Protein AF-A0A0C9VY97-F1 (afdb_monomer)

Radius of gyration: 32.27 Å; Cα contacts (8 Å, |Δi|>4): 313; chains: 1; bounding box: 69×53×95 Å

Foldseek 3Di:
DLLVQQVVCVVPDFDALVSSQVVCQDPVNCVVPPPDNPHDDSVRSVVVCVVQQWDWDFADADDDPDPDDDPQAPPVGDGDDDDDDDDPDDDAAEWEKEKDWDKDAPQPPDRIGTDHPPDDPDDDPPGPHDIDIDIFIQTPVPGGQDDPDDDDDPVVRVVSSVVSVCVVCVPRHHYDYDYDPPVVVVDDDQQADDLPPWDAAKFQQDDPDRPTDHHDWD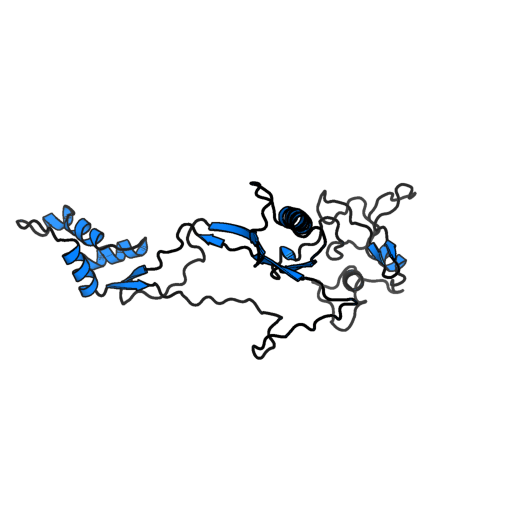ADPVRDTHDQAADQVDPPRHRIGHTLQNVCVVVVNADPVGFASADVVNDDDPVDQGRHSSSVVVD

Sequence (283 aa):
MIQLNLQEIAKDGYIKAEDIVTFLSSPAMQEQFPGKKLIISIWTAYNWLHKLEWRFGKKRNGMYTDGHEKEDVDNEGNATEPNGFPVEGGYFQIIMVTHDEPTFFANDCQKTKWTHANEKAVPEPKGEGQSLMVSDLLTPEWGQLVDGDEEAYLLQQVDKAIDVFEGKTKGHAFGLFLFDNAPSHQQRAAPALSARRMPKGPSESWAHHKSGPRMCLGKFSDDNTQDFYYPDNHPLIPRWFKRMEQIIEEYGLWPEQGLNAQCEGFKCEDEGTDCCCWRLLFT

pLDDT: mean 77.13, std 12.56, range [31.89, 92.12]

Nearest PDB structures (foldseek):
  9b1e-assembly1_B  TM=1.504E-01  e=4.630E+00  Saccharomyces cerevisiae W303
  7f6d-assembly1_G  TM=1.653E-01  e=6.297E+00  Deinococcus radiodurans R1 = ATCC 13939 = DSM 20539

Structure (mmCIF, N/CA/C/O backbone):
data_AF-A0A0C9VY97-F1
#
_entry.id   AF-A0A0C9VY97-F1
#
loop_
_atom_site.group_PDB
_atom_site.id
_atom_site.type_symbol
_atom_site.label_atom_id
_atom_site.label_alt_id
_atom_site.label_comp_id
_atom_site.label_asym_id
_atom_site.label_entity_id
_atom_site.label_seq_id
_atom_site.pdbx_PDB_ins_code
_atom_site.Cartn_x
_atom_site.Cartn_y
_atom_site.Cartn_z
_atom_site.occupancy
_atom_site.B_iso_or_equiv
_atom_site.auth_seq_id
_atom_site.auth_comp_id
_atom_site.auth_asym_id
_atom_site.auth_atom_id
_atom_site.pdbx_PDB_model_num
ATOM 1 N N . MET A 1 1 ? -21.715 25.203 39.242 1.00 79.00 1 MET A N 1
ATOM 2 C CA . MET A 1 1 ? -20.526 24.507 39.783 1.00 79.00 1 MET A CA 1
ATOM 3 C C . MET A 1 1 ? -20.327 23.145 39.136 1.00 79.00 1 MET A C 1
ATOM 5 O O . MET A 1 1 ? -19.380 23.036 38.379 1.00 79.00 1 MET A O 1
ATOM 9 N N . ILE A 1 2 ? -21.235 22.169 39.300 1.00 83.75 2 ILE A N 1
ATOM 10 C CA . ILE A 1 2 ? -21.101 20.835 38.665 1.00 83.75 2 ILE A CA 1
ATOM 11 C C . ILE A 1 2 ? -20.934 20.937 37.140 1.00 83.75 2 ILE A C 1
ATOM 13 O O . ILE A 1 2 ? -20.008 20.361 36.591 1.00 83.75 2 ILE A O 1
ATOM 17 N N . GLN A 1 3 ? -21.764 21.745 36.469 1.00 83.81 3 GLN A N 1
ATOM 18 C CA . GLN A 1 3 ? -21.678 21.933 35.015 1.00 83.81 3 GLN A CA 1
ATOM 19 C C . GLN A 1 3 ? -20.326 22.488 34.542 1.00 83.81 3 GLN A C 1
ATOM 21 O O . GLN A 1 3 ? -19.815 22.041 33.524 1.00 83.81 3 GLN A O 1
ATOM 26 N N . LEU A 1 4 ? -19.745 23.440 35.282 1.00 85.81 4 LEU A N 1
ATOM 27 C CA . LEU A 1 4 ? -18.451 24.038 34.934 1.00 85.81 4 LEU A CA 1
ATOM 28 C C . LEU A 1 4 ? -17.319 23.018 35.096 1.00 85.81 4 LEU A C 1
ATOM 30 O O . LEU A 1 4 ? -16.487 22.904 34.207 1.00 85.81 4 LEU A O 1
ATOM 34 N N . ASN A 1 5 ? -17.350 22.227 36.174 1.00 86.31 5 ASN A N 1
ATOM 35 C CA . ASN A 1 5 ? -16.393 21.144 36.398 1.00 86.31 5 ASN A CA 1
ATOM 36 C C . ASN A 1 5 ? -16.476 20.073 35.299 1.00 86.31 5 ASN A C 1
ATOM 38 O O . ASN A 1 5 ? -15.461 19.636 34.773 1.00 86.31 5 ASN A O 1
ATOM 42 N N . LEU A 1 6 ? -17.691 19.684 34.899 1.00 87.00 6 LEU A N 1
ATOM 43 C CA . LEU A 1 6 ? -17.881 18.741 33.794 1.00 87.00 6 LEU A CA 1
ATOM 44 C C . LEU A 1 6 ? -17.380 19.319 32.465 1.00 87.00 6 LEU A C 1
ATOM 46 O O . LEU A 1 6 ? -16.693 18.630 31.724 1.00 87.00 6 LEU A O 1
ATOM 50 N N . GLN A 1 7 ? -17.664 20.590 32.173 1.00 85.06 7 GLN A N 1
ATOM 51 C CA . GLN A 1 7 ? -17.145 21.257 30.975 1.00 85.06 7 GLN A CA 1
ATOM 52 C C . GLN A 1 7 ? -15.618 21.366 30.963 1.00 85.06 7 GLN A C 1
ATOM 54 O O . GLN A 1 7 ? -15.035 21.375 29.886 1.00 85.06 7 GLN A O 1
ATOM 59 N N . GLU A 1 8 ? -14.974 21.466 32.124 1.00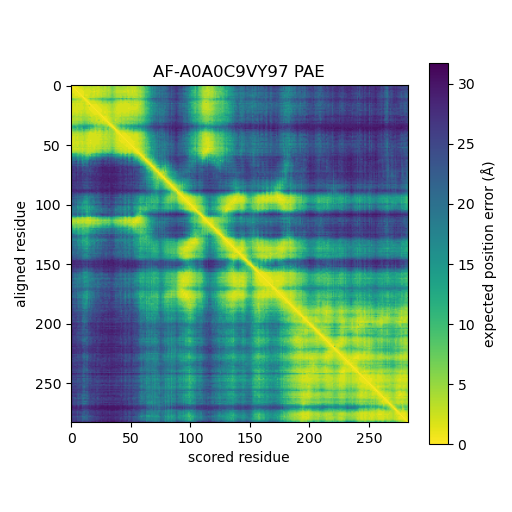 85.38 8 GLU A N 1
ATOM 60 C CA . GLU A 1 8 ? -13.516 21.461 32.240 1.00 85.38 8 GLU A CA 1
ATOM 61 C C . GLU A 1 8 ? -12.940 20.071 31.945 1.00 85.38 8 GLU A C 1
ATOM 63 O O . GLU A 1 8 ? -12.079 19.954 31.081 1.00 85.38 8 GLU A O 1
ATOM 68 N N . ILE A 1 9 ? -13.505 19.012 32.537 1.00 84.25 9 ILE A N 1
ATOM 69 C CA . ILE A 1 9 ? -13.120 17.615 32.256 1.00 84.25 9 ILE A CA 1
ATOM 70 C C . ILE A 1 9 ? -13.339 17.262 30.775 1.00 84.25 9 ILE A C 1
ATOM 72 O O . ILE A 1 9 ? -12.508 16.595 30.165 1.00 84.25 9 ILE A O 1
ATOM 76 N N . ALA A 1 10 ? -14.428 17.751 30.171 1.00 82.88 10 ALA A N 1
ATOM 77 C CA . ALA A 1 10 ? -14.762 17.500 28.768 1.00 82.88 10 ALA A CA 1
ATOM 78 C C . ALA A 1 10 ? -13.776 18.105 27.757 1.00 82.88 10 ALA A C 1
ATOM 80 O O . ALA A 1 10 ? -13.812 17.718 26.590 1.00 82.88 10 ALA A O 1
ATOM 81 N N . LYS A 1 11 ? -12.943 19.076 28.159 1.00 79.00 11 LYS A N 1
ATOM 82 C CA . LYS A 1 11 ? -11.927 19.659 27.265 1.00 79.00 11 LYS A CA 1
ATOM 83 C C . LYS A 1 11 ? -10.792 18.681 26.998 1.00 79.00 11 LYS A C 1
ATOM 85 O O . LYS A 1 11 ? -10.337 18.595 25.862 1.00 79.00 11 LYS A O 1
ATOM 90 N N . ASP A 1 12 ? -10.387 17.950 28.032 1.00 70.25 12 ASP A N 1
ATOM 91 C CA . ASP A 1 12 ? -9.189 17.110 28.010 1.00 70.25 12 ASP A CA 1
ATOM 92 C C . ASP A 1 12 ? -9.514 15.606 27.998 1.00 70.25 12 ASP A C 1
ATOM 94 O O . ASP A 1 12 ? -8.616 14.778 27.843 1.00 70.25 12 ASP A O 1
ATOM 98 N N . GLY A 1 13 ? -10.787 15.214 28.142 1.00 75.94 13 GLY A N 1
ATOM 99 C CA . GLY A 1 13 ? -11.158 13.803 28.157 1.00 75.94 13 GLY A CA 1
ATOM 100 C C . GLY A 1 13 ? -12.654 13.494 28.179 1.00 75.94 13 GLY A C 1
ATOM 101 O O . GLY A 1 13 ? -13.522 14.330 27.930 1.00 75.94 13 GLY A O 1
ATOM 102 N N . TYR A 1 14 ? -12.950 12.224 28.453 1.00 83.19 14 TYR A N 1
ATOM 103 C CA . TYR A 1 14 ? -14.310 11.701 28.544 1.00 83.19 14 TYR A CA 1
ATOM 104 C C . TYR A 1 14 ? -14.870 11.859 29.956 1.00 83.19 14 TYR A C 1
ATOM 106 O O . TYR A 1 14 ? -14.236 11.445 30.922 1.00 83.19 14 TYR A O 1
ATOM 114 N N . ILE A 1 15 ? -16.099 12.365 30.057 1.00 87.75 15 ILE A N 1
ATOM 115 C CA . ILE A 1 15 ? -16.835 12.422 31.324 1.00 87.75 15 ILE A CA 1
ATOM 116 C C . ILE A 1 15 ? -17.448 11.063 31.657 1.00 87.75 15 ILE A C 1
ATOM 118 O O . ILE A 1 15 ? -17.983 10.370 30.784 1.00 87.75 15 ILE A O 1
ATOM 122 N N . LYS A 1 16 ? -17.473 10.740 32.947 1.00 88.31 16 LYS A N 1
ATOM 123 C CA . LYS A 1 16 ? -18.208 9.627 33.546 1.00 88.31 16 LYS A CA 1
ATOM 124 C C . LYS A 1 16 ? -19.093 10.121 34.697 1.00 88.31 16 LYS A C 1
ATOM 126 O O . LYS A 1 16 ? -18.918 11.216 35.226 1.00 88.31 16 LYS A O 1
ATOM 131 N N . ALA A 1 17 ? -20.073 9.316 35.108 1.00 89.06 17 ALA A N 1
ATOM 132 C CA . ALA A 1 17 ? -20.947 9.682 36.230 1.00 89.06 17 ALA A CA 1
ATOM 133 C C . ALA A 1 17 ? -20.160 9.786 37.554 1.00 89.06 17 ALA A C 1
ATOM 135 O O . ALA A 1 17 ? -20.489 10.597 38.422 1.00 89.06 17 ALA A O 1
ATOM 136 N N . GLU A 1 18 ? -19.086 9.009 37.682 1.00 89.25 18 GLU A N 1
ATOM 137 C CA . GLU A 1 18 ? -18.144 9.011 38.799 1.00 89.25 18 GLU A CA 1
ATOM 138 C C . GLU A 1 18 ? -17.466 10.372 38.999 1.00 89.25 18 GLU A C 1
ATOM 140 O O . GLU A 1 18 ? -17.153 10.725 40.137 1.00 89.25 18 GLU A O 1
ATOM 145 N N . ASP A 1 19 ? -17.303 11.174 37.943 1.00 89.38 19 ASP A N 1
ATOM 146 C CA . ASP A 1 19 ? -16.688 12.502 38.040 1.00 89.38 19 ASP A CA 1
ATOM 147 C C . ASP A 1 19 ? -17.545 13.450 38.886 1.00 89.38 19 ASP A C 1
ATOM 149 O O . ASP A 1 19 ? -17.022 14.238 39.675 1.00 89.38 19 ASP A O 1
ATOM 153 N N . ILE A 1 20 ? -18.876 13.331 38.804 1.00 89.56 20 ILE A N 1
ATOM 154 C CA . ILE A 1 20 ? -19.805 14.105 39.642 1.00 89.56 20 ILE A CA 1
ATOM 155 C C . ILE A 1 20 ? -19.708 13.645 41.098 1.00 89.56 20 ILE A C 1
ATOM 157 O O . ILE A 1 20 ? -19.677 14.475 42.008 1.00 89.56 20 ILE A O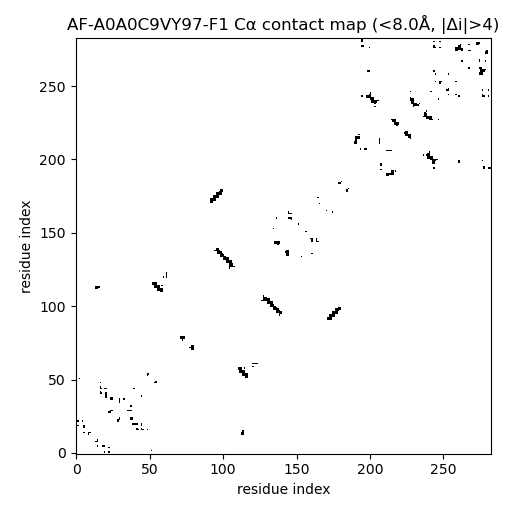 1
ATOM 161 N N . VAL A 1 21 ? -19.656 12.329 41.331 1.00 89.75 21 VAL A N 1
ATOM 162 C CA . VAL A 1 21 ? -19.541 11.756 42.683 1.00 89.75 21 VAL A CA 1
ATOM 163 C C . VAL A 1 21 ? -18.236 12.211 43.338 1.00 89.75 21 VAL A C 1
ATOM 165 O O . VAL A 1 21 ? -18.242 12.657 44.487 1.00 89.75 21 VAL A O 1
ATOM 168 N N . THR A 1 22 ? -17.135 12.158 42.591 1.00 89.75 22 THR A N 1
ATOM 169 C CA . THR A 1 22 ? -15.797 12.563 43.039 1.00 89.75 22 THR A CA 1
ATOM 170 C C . THR A 1 22 ? -15.743 14.062 43.316 1.00 89.75 22 THR A C 1
ATOM 172 O O . THR A 1 22 ? -15.305 14.470 44.391 1.00 89.75 22 THR A O 1
ATOM 175 N N . PHE A 1 23 ? -16.276 14.885 42.407 1.00 89.25 23 PHE A N 1
ATOM 176 C CA . PHE A 1 23 ? -16.341 16.336 42.573 1.00 89.25 23 PHE A CA 1
ATOM 177 C C . PHE A 1 23 ? -17.115 16.740 43.832 1.00 89.25 23 PHE A C 1
ATOM 179 O O . PHE A 1 23 ? -16.635 17.549 44.623 1.00 89.25 23 PHE A O 1
ATOM 186 N N . LEU A 1 24 ? -18.287 16.144 44.068 1.00 87.62 24 LEU A N 1
ATOM 187 C CA . LEU A 1 24 ? -19.097 16.440 45.255 1.00 87.62 24 LEU A CA 1
ATOM 188 C C . LEU A 1 24 ? -18.477 15.910 46.546 1.00 87.62 24 LEU A C 1
ATOM 190 O O . LEU A 1 24 ? -18.684 16.498 47.603 1.00 87.62 24 LEU A O 1
ATOM 194 N N . SER A 1 25 ? -17.695 14.836 46.467 1.00 86.44 25 SER A N 1
ATOM 195 C CA . SER A 1 25 ? -16.955 14.288 47.607 1.00 86.44 25 SER A CA 1
ATOM 196 C C . SER A 1 25 ? -15.694 15.093 47.951 1.00 86.44 25 SER A C 1
ATOM 198 O O . SER A 1 25 ? -15.078 14.829 48.983 1.00 86.44 25 SER A O 1
ATOM 200 N N . SER A 1 26 ? -15.304 16.072 47.125 1.00 87.75 26 SER A N 1
ATOM 201 C CA . SER A 1 26 ? -14.125 16.903 47.380 1.00 87.75 26 SER A CA 1
ATOM 202 C C . SER A 1 26 ? -14.289 17.770 48.643 1.00 87.75 26 SER A C 1
ATOM 204 O O . SER A 1 26 ? -15.394 18.256 48.912 1.00 87.75 26 SER A O 1
ATOM 206 N N . PRO A 1 27 ? -13.208 18.021 49.411 1.00 85.31 27 PRO A N 1
ATOM 207 C CA . PRO A 1 27 ? -13.275 18.837 50.627 1.00 85.31 27 PRO A CA 1
ATOM 208 C C . PRO A 1 27 ? -13.868 20.229 50.382 1.00 85.31 27 PRO A C 1
ATOM 210 O O . PRO A 1 27 ? -14.747 20.659 51.123 1.00 85.31 27 PRO A O 1
ATOM 213 N N . ALA A 1 28 ? -13.478 20.875 49.277 1.00 85.81 28 ALA A N 1
ATOM 214 C CA . ALA A 1 28 ? -13.976 22.193 48.887 1.00 85.81 28 ALA A CA 1
ATOM 215 C C . ALA A 1 28 ? -15.500 22.220 48.679 1.00 85.81 28 ALA A C 1
ATOM 217 O O . ALA A 1 28 ? -16.162 23.191 49.042 1.00 85.81 28 ALA A O 1
ATOM 218 N N . MET A 1 29 ? -16.075 21.150 48.121 1.00 85.56 29 MET A N 1
ATOM 219 C CA . MET A 1 29 ? -17.523 21.045 47.941 1.00 85.56 29 MET A CA 1
ATOM 220 C C . MET A 1 29 ? -18.244 20.673 49.238 1.00 85.56 29 MET A C 1
ATOM 222 O O . MET A 1 29 ? -19.339 21.172 49.473 1.00 85.56 29 MET A O 1
ATOM 226 N N . GLN A 1 30 ? -17.655 19.843 50.101 1.00 84.88 30 GLN A N 1
ATOM 227 C CA . GLN A 1 30 ? -18.257 19.498 51.397 1.00 84.88 30 GLN A CA 1
ATOM 228 C C . GLN A 1 30 ? -18.294 20.702 52.353 1.00 84.88 30 GLN A C 1
ATOM 230 O O . GLN A 1 30 ? -19.279 20.882 53.067 1.00 84.88 30 GLN A O 1
ATOM 235 N N . GLU A 1 31 ? -17.274 21.565 52.332 1.00 84.50 31 GLU A N 1
ATOM 236 C CA . GLU A 1 31 ? -17.226 22.796 53.135 1.00 84.50 31 GLU A CA 1
ATOM 237 C C . GLU A 1 31 ? -18.312 23.811 52.755 1.00 84.50 31 GLU A C 1
ATOM 239 O O . GLU A 1 31 ? -18.799 24.537 53.619 1.00 84.50 31 GLU A O 1
ATOM 244 N N . GLN A 1 32 ? -18.751 23.832 51.492 1.00 82.75 32 GLN A N 1
ATOM 245 C CA . GLN A 1 32 ? -19.857 24.690 51.049 1.00 82.75 32 GLN A CA 1
ATOM 246 C C . GLN A 1 32 ? -21.223 24.258 51.604 1.00 82.75 32 GLN A C 1
ATOM 248 O O . GLN A 1 32 ? -22.170 25.046 51.581 1.00 82.75 32 GLN A O 1
ATOM 253 N N . PHE A 1 33 ? -21.338 23.030 52.119 1.00 79.06 33 PHE A N 1
ATOM 254 C CA . PHE A 1 33 ? -22.573 22.483 52.684 1.00 79.06 33 PHE A CA 1
ATOM 255 C C . PHE A 1 33 ? -22.343 21.939 54.104 1.00 79.06 33 PHE A C 1
ATOM 257 O O . PHE A 1 33 ? -22.487 20.737 54.355 1.00 79.06 33 PHE A O 1
ATOM 264 N N . PRO A 1 34 ? -22.014 22.816 55.071 1.00 72.69 34 PRO A N 1
ATOM 265 C CA . PRO A 1 34 ? -21.714 22.394 56.430 1.00 72.69 34 PRO A CA 1
ATOM 266 C C . PRO A 1 34 ? -22.937 21.726 57.076 1.00 72.69 34 PRO A C 1
ATOM 268 O O . PRO A 1 34 ? -24.061 22.225 57.012 1.00 72.69 34 PRO A O 1
ATOM 271 N N . GLY A 1 35 ? -22.718 20.567 57.702 1.00 69.62 35 GLY A N 1
ATOM 272 C CA . GLY A 1 35 ? -23.751 19.820 58.432 1.00 69.62 35 GLY A CA 1
ATOM 273 C C . GLY A 1 35 ? -24.534 18.784 57.616 1.00 69.62 35 GLY A C 1
ATOM 274 O O . GLY A 1 35 ? -25.354 18.068 58.190 1.00 69.62 35 GLY A O 1
ATOM 275 N N . LYS A 1 36 ? -24.275 18.636 56.308 1.00 71.00 36 LYS A N 1
ATOM 276 C CA . LYS A 1 36 ? -24.811 17.532 55.494 1.00 71.00 36 LYS A CA 1
ATOM 277 C C . LYS A 1 36 ? -23.704 16.901 54.664 1.00 71.00 36 LYS A C 1
ATOM 279 O O . LYS A 1 36 ? -23.177 17.527 53.755 1.00 71.00 36 LYS A O 1
ATOM 284 N N . LYS A 1 37 ? -23.403 15.629 54.933 1.00 71.69 37 LYS A N 1
ATOM 285 C CA . LYS A 1 37 ? -22.475 14.863 54.100 1.00 71.69 37 LYS A CA 1
ATOM 286 C C . LYS A 1 37 ? -23.127 14.624 52.737 1.00 71.69 37 LYS A C 1
ATOM 288 O O . LYS A 1 37 ? -24.065 13.833 52.630 1.00 71.69 37 LYS A O 1
ATOM 293 N N . LEU A 1 38 ? -22.662 15.327 51.708 1.00 72.44 38 LEU A N 1
ATOM 294 C CA . LEU A 1 38 ? -23.152 15.170 50.340 1.00 72.44 38 LEU A CA 1
ATOM 295 C C . LEU A 1 38 ? -22.544 13.905 49.737 1.00 72.44 38 LEU A C 1
ATOM 297 O O . LEU A 1 38 ? -21.537 13.964 49.041 1.00 72.44 38 LEU A O 1
ATOM 301 N N . ILE A 1 39 ? -23.137 12.752 50.043 1.00 80.62 39 ILE A N 1
ATOM 302 C CA . ILE A 1 39 ? -22.854 11.498 49.345 1.00 80.62 39 ILE A CA 1
ATOM 303 C C . ILE A 1 39 ? -24.015 11.242 48.400 1.00 80.62 39 ILE A C 1
ATOM 305 O O . ILE A 1 39 ? -25.163 11.130 48.832 1.00 80.62 39 ILE A O 1
ATOM 309 N N . ILE A 1 40 ? -23.709 11.126 47.115 1.00 87.44 40 ILE A N 1
ATOM 310 C CA . ILE A 1 40 ? -24.674 10.703 46.107 1.00 87.44 40 ILE A CA 1
ATOM 311 C C . ILE A 1 40 ? -24.267 9.349 45.539 1.00 87.44 40 ILE A C 1
ATOM 313 O O . ILE A 1 40 ? -23.090 8.995 45.510 1.00 87.44 40 ILE A O 1
ATOM 317 N N . SER A 1 41 ? -25.256 8.592 45.073 1.00 89.75 41 SER A N 1
ATOM 318 C CA . SER A 1 41 ? -24.991 7.367 44.322 1.00 89.75 41 SER A CA 1
ATOM 319 C C . SER A 1 41 ? -24.572 7.692 42.884 1.00 89.75 41 SER A C 1
ATOM 321 O O . SER A 1 41 ? -24.963 8.728 42.337 1.00 89.75 41 SER A O 1
ATOM 323 N N . ILE A 1 42 ? -23.858 6.768 42.237 1.00 90.44 42 ILE A N 1
ATOM 324 C CA . ILE A 1 42 ? -23.546 6.848 40.798 1.00 90.44 42 ILE A CA 1
ATOM 325 C C . ILE A 1 42 ? -24.838 6.980 39.974 1.00 90.44 42 ILE A C 1
ATOM 327 O O . ILE A 1 42 ? -24.895 7.752 39.022 1.00 90.44 42 ILE A O 1
ATOM 331 N N . TRP A 1 43 ? -25.919 6.309 40.385 1.00 89.88 43 TRP A N 1
ATOM 332 C CA . TRP A 1 43 ? -27.219 6.403 39.715 1.00 89.88 43 TRP A CA 1
ATOM 333 C C . TRP A 1 43 ? -27.827 7.813 39.794 1.00 89.88 43 TRP A C 1
ATOM 335 O O . TRP A 1 43 ? -28.396 8.324 38.829 1.00 89.88 43 TRP A O 1
ATOM 345 N N . THR A 1 44 ? -27.668 8.489 40.934 1.00 90.56 44 THR A N 1
ATOM 346 C CA . THR A 1 44 ? -28.064 9.894 41.092 1.00 90.56 44 THR A CA 1
ATOM 347 C C . THR A 1 44 ? -27.249 10.799 40.167 1.00 90.56 44 THR A C 1
ATOM 349 O O . THR A 1 44 ? -27.836 11.638 39.487 1.00 90.56 44 THR A O 1
ATOM 352 N N . ALA A 1 45 ? -25.930 10.596 40.094 1.00 90.12 45 ALA A N 1
ATOM 353 C CA . ALA A 1 45 ? -25.048 11.330 39.187 1.00 90.12 45 ALA A CA 1
ATOM 354 C C . ALA A 1 45 ? -25.424 11.120 37.710 1.00 90.12 45 ALA A C 1
ATOM 356 O O . ALA A 1 45 ? -25.516 12.083 36.951 1.00 90.12 45 ALA A O 1
ATOM 357 N N . TYR A 1 46 ? -25.737 9.885 37.320 1.00 91.00 46 TYR A N 1
ATOM 358 C CA . TYR A 1 46 ? -26.191 9.547 35.971 1.00 91.00 46 TYR A CA 1
ATOM 359 C C . TYR A 1 46 ? -27.467 10.312 35.583 1.00 91.00 46 TYR A C 1
ATOM 361 O O . TYR A 1 46 ? -27.538 10.944 34.531 1.00 91.00 46 TYR A O 1
ATOM 369 N N . ASN A 1 47 ? -28.466 10.346 36.468 1.00 91.25 47 ASN A N 1
ATOM 370 C CA . ASN A 1 47 ? -29.684 11.125 36.231 1.00 91.25 47 ASN A CA 1
ATOM 371 C C . ASN A 1 47 ? -29.428 12.635 36.169 1.00 91.25 47 ASN A C 1
ATOM 373 O O . ASN A 1 47 ? -30.153 13.363 35.489 1.00 91.25 47 ASN A O 1
ATOM 377 N N . TRP A 1 48 ? -28.422 13.128 36.891 1.00 92.12 48 TRP A N 1
ATOM 378 C CA . TRP A 1 48 ? -28.046 14.536 36.840 1.00 92.12 48 TRP A CA 1
ATOM 379 C C . TRP A 1 48 ? -27.405 14.907 35.507 1.00 92.12 48 TRP A C 1
ATOM 381 O O . TRP A 1 48 ? -27.709 15.987 35.014 1.00 92.12 48 TRP A O 1
ATOM 391 N N . LEU A 1 49 ? -26.626 14.020 34.880 1.00 90.56 49 LEU A N 1
ATOM 392 C CA . LEU A 1 49 ? -26.103 14.244 33.525 1.00 90.56 49 LEU A CA 1
ATOM 393 C C . LEU A 1 49 ? -27.238 14.537 32.535 1.00 90.56 49 LEU A C 1
ATOM 395 O O . LEU A 1 49 ? -27.194 15.545 31.835 1.00 90.56 49 LEU A O 1
ATOM 399 N N . HIS A 1 50 ? -28.312 13.745 32.562 1.00 88.00 50 HIS A N 1
ATOM 400 C CA . HIS A 1 50 ? -29.489 14.001 31.727 1.00 88.00 50 HIS A CA 1
ATOM 401 C C . HIS A 1 50 ? -30.173 15.341 32.033 1.00 88.00 50 HIS A C 1
ATOM 403 O O . HIS A 1 50 ? -30.561 16.056 31.110 1.00 88.00 50 HIS A O 1
ATOM 409 N N . LYS A 1 51 ? -30.305 15.707 33.316 1.00 90.06 51 LYS A N 1
ATOM 410 C CA . LYS A 1 51 ? -30.882 17.003 33.727 1.00 90.06 51 LYS A CA 1
ATOM 411 C C . LYS A 1 51 ? -30.009 18.200 33.348 1.00 90.06 51 LYS A C 1
ATOM 413 O O . LYS A 1 51 ? -30.531 19.296 33.196 1.00 90.06 51 LYS A O 1
ATOM 418 N N . LEU A 1 52 ? -28.703 17.987 33.217 1.00 88.81 52 LEU A N 1
ATOM 419 C CA . LEU A 1 52 ? -27.705 18.974 32.810 1.00 88.81 52 LEU A CA 1
ATOM 420 C C . LEU A 1 52 ? -27.474 18.988 31.288 1.00 88.81 52 LEU A C 1
ATOM 422 O O . LEU A 1 52 ? -26.461 19.506 30.826 1.00 88.81 52 LEU A O 1
ATOM 426 N N . GLU A 1 53 ? -28.403 18.406 30.521 1.00 89.56 53 GLU A N 1
ATOM 427 C CA . GLU A 1 53 ? -28.394 18.368 29.053 1.00 89.56 53 GLU A CA 1
ATOM 428 C C . GLU A 1 53 ? -27.220 17.592 28.429 1.00 89.56 53 GLU A C 1
ATOM 430 O O . GLU A 1 53 ? -26.911 17.754 27.244 1.00 89.56 53 GLU A O 1
ATOM 435 N N . TRP A 1 54 ? -26.597 16.690 29.190 1.00 87.75 54 TRP A N 1
ATOM 436 C CA . TRP A 1 54 ? -25.643 15.721 28.660 1.00 87.75 54 TRP A CA 1
ATOM 437 C C . TRP A 1 54 ? -26.375 14.507 28.090 1.00 87.75 54 TRP A C 1
ATOM 439 O O . TRP A 1 54 ? -27.340 13.992 28.666 1.00 87.75 54 TRP A O 1
ATOM 449 N N . ARG A 1 55 ? -25.905 14.022 26.941 1.00 86.44 55 ARG A N 1
ATOM 450 C CA . ARG A 1 55 ? -26.471 12.872 26.231 1.00 86.44 55 ARG A CA 1
ATOM 451 C C . ARG A 1 55 ? -25.396 11.828 25.986 1.00 86.44 55 ARG A C 1
ATOM 453 O O . ARG A 1 55 ? -24.354 12.135 25.410 1.00 86.44 55 ARG A O 1
ATOM 460 N N . PHE A 1 56 ? -25.667 10.597 26.402 1.00 85.00 56 PHE A N 1
ATOM 461 C CA . PHE A 1 56 ? -24.818 9.457 26.094 1.00 85.00 56 PHE A CA 1
ATOM 462 C C . PHE A 1 56 ? -25.181 8.907 24.718 1.00 85.00 56 PHE A C 1
ATOM 464 O O . PHE A 1 56 ? -26.351 8.632 24.444 1.00 85.00 56 PHE A O 1
ATOM 471 N N . GLY A 1 57 ? -24.197 8.743 23.842 1.00 81.25 57 GLY A N 1
ATOM 472 C CA . GLY A 1 57 ? -24.444 8.187 22.519 1.00 81.25 57 GLY A CA 1
ATOM 473 C C . GLY A 1 57 ? -23.178 8.015 21.701 1.00 81.25 57 GLY A C 1
ATOM 474 O O . GLY A 1 57 ? -22.090 8.414 22.116 1.00 81.25 57 GLY A O 1
ATOM 475 N N . LYS A 1 58 ? -23.330 7.415 20.516 1.00 74.12 58 LYS A N 1
ATOM 476 C CA . LYS A 1 58 ? -22.249 7.356 19.532 1.00 74.12 58 LYS A CA 1
ATOM 477 C C . LYS A 1 58 ? -21.961 8.767 19.023 1.00 74.12 58 LYS A C 1
ATOM 479 O O . LYS A 1 58 ? -22.867 9.469 18.568 1.00 74.12 58 LYS A O 1
ATOM 484 N N . LYS A 1 59 ? -20.697 9.163 19.086 1.00 68.31 59 LYS A N 1
ATOM 485 C CA . LYS A 1 59 ? -20.166 10.360 18.457 1.00 68.31 59 LYS A CA 1
ATOM 486 C C . LYS A 1 59 ? -20.517 10.310 16.973 1.00 68.31 59 LYS A C 1
ATOM 488 O O . LYS A 1 59 ? -20.298 9.302 16.303 1.00 68.31 59 LYS A O 1
ATOM 493 N N . ARG A 1 60 ? -21.096 11.398 16.472 1.00 60.59 60 ARG A N 1
ATOM 494 C CA . ARG A 1 60 ? -21.311 11.574 15.036 1.00 60.59 60 ARG A CA 1
ATOM 495 C C . ARG A 1 60 ? -19.951 11.868 14.417 1.00 60.59 60 ARG A C 1
ATOM 497 O O . ARG A 1 60 ? -19.295 12.820 14.837 1.00 60.59 60 ARG A O 1
ATOM 504 N N . ASN A 1 61 ? -19.516 11.031 13.479 1.00 56.44 61 ASN A N 1
ATOM 505 C CA . ASN A 1 61 ? -18.293 11.294 12.731 1.00 56.44 61 ASN A CA 1
ATOM 506 C C . ASN A 1 61 ? -18.449 12.635 11.998 1.00 56.44 61 ASN A C 1
ATOM 508 O O . ASN A 1 61 ? -19.521 12.929 11.462 1.00 56.44 61 ASN A O 1
ATOM 512 N N . GLY A 1 62 ? -17.395 13.452 12.008 1.00 51.25 62 GLY A N 1
ATOM 513 C CA . GLY A 1 62 ? -17.309 14.594 11.105 1.00 51.25 62 GLY A CA 1
ATOM 514 C C . GLY A 1 62 ? -17.294 14.122 9.651 1.00 51.25 62 GLY A C 1
ATOM 515 O O . GLY A 1 62 ? -17.049 12.949 9.367 1.00 51.25 62 GLY A O 1
ATOM 516 N N . MET A 1 63 ? -17.580 15.037 8.731 1.00 39.66 63 MET A N 1
ATOM 517 C CA . MET A 1 63 ? -17.519 14.754 7.301 1.00 39.66 63 MET A CA 1
ATOM 518 C C . MET A 1 63 ? -16.051 14.544 6.908 1.00 39.66 63 MET A C 1
ATOM 520 O O . MET A 1 63 ? -15.249 15.468 7.032 1.00 39.66 63 MET A O 1
ATOM 524 N N . TYR A 1 64 ? -15.691 13.332 6.485 1.00 44.97 64 TYR A N 1
ATOM 525 C CA . TYR A 1 64 ? -14.402 13.078 5.848 1.00 44.97 64 TYR A CA 1
ATOM 526 C C . TYR A 1 64 ? -14.538 13.463 4.376 1.00 44.97 64 TYR A C 1
ATOM 528 O O . TYR A 1 64 ? -15.319 12.853 3.650 1.00 44.97 64 TYR A O 1
ATOM 536 N N . THR A 1 65 ? -13.827 14.498 3.940 1.00 31.89 65 THR A N 1
ATOM 537 C CA . THR A 1 65 ? -13.614 14.753 2.512 1.00 31.89 65 THR A CA 1
ATOM 538 C C . THR A 1 65 ? -12.512 13.817 2.047 1.00 31.89 65 THR A C 1
ATOM 540 O O . THR A 1 65 ? -11.336 14.076 2.306 1.00 31.89 65 THR A O 1
ATOM 543 N N . ASP A 1 66 ? -12.903 12.702 1.441 1.00 40.03 66 ASP A N 1
ATOM 544 C CA . ASP A 1 66 ? -11.982 11.851 0.699 1.00 40.03 66 ASP A CA 1
ATOM 545 C C . ASP A 1 66 ? -11.818 12.429 -0.711 1.00 40.03 66 ASP A C 1
ATOM 547 O O . ASP A 1 66 ? -12.804 12.765 -1.365 1.00 40.03 66 ASP A O 1
ATOM 551 N N . GLY A 1 67 ? -10.568 12.633 -1.119 1.00 38.50 67 GLY A N 1
ATOM 552 C CA . GLY A 1 67 ? -10.184 13.210 -2.408 1.00 38.50 67 GLY A CA 1
ATOM 553 C C . GLY A 1 67 ? -9.727 12.158 -3.413 1.00 38.50 67 GLY A C 1
ATOM 554 O O . GLY A 1 67 ? -9.061 12.515 -4.380 1.00 38.50 67 GLY A O 1
ATOM 555 N N . HIS A 1 68 ? -10.006 10.875 -3.165 1.00 42.91 68 HIS A N 1
ATOM 556 C CA . HIS A 1 68 ? -9.704 9.821 -4.124 1.00 42.91 68 HIS A CA 1
ATOM 557 C C . HIS A 1 68 ? -10.685 9.863 -5.297 1.00 42.91 68 HIS A C 1
ATOM 559 O O . HIS A 1 68 ? -11.827 9.413 -5.201 1.00 42.91 68 HIS A O 1
ATOM 565 N N . GLU A 1 69 ? -10.215 10.405 -6.416 1.00 42.81 69 GLU A N 1
ATOM 566 C CA . GLU A 1 69 ? -10.813 10.172 -7.724 1.00 42.81 69 GLU A CA 1
ATOM 567 C C . GLU A 1 69 ? -10.565 8.706 -8.101 1.00 42.81 69 GLU A C 1
ATOM 569 O O . GLU A 1 69 ? -9.450 8.195 -7.991 1.00 42.81 69 GLU A O 1
ATOM 574 N N . LYS A 1 70 ? -11.638 8.001 -8.457 1.00 47.22 70 LYS A N 1
ATOM 575 C CA . LYS A 1 70 ? -11.624 6.574 -8.765 1.00 47.22 70 LYS A CA 1
ATOM 576 C C . LYS A 1 70 ? -11.720 6.435 -10.281 1.00 47.22 70 LYS A C 1
ATOM 578 O O . LYS A 1 70 ? -12.772 6.723 -10.836 1.00 47.22 70 LYS A O 1
ATOM 583 N N . GLU A 1 71 ? -10.632 6.028 -10.935 1.00 48.34 71 GLU A N 1
ATOM 584 C CA . GLU A 1 71 ? -10.564 5.906 -12.405 1.00 48.34 71 GLU A CA 1
ATOM 585 C C . GLU A 1 71 ? -11.534 4.849 -12.973 1.00 48.34 71 GLU A C 1
ATOM 587 O O . GLU A 1 71 ? -11.906 4.921 -14.140 1.00 48.34 71 GLU A O 1
ATOM 592 N N . ASP A 1 72 ? -12.004 3.907 -12.145 1.00 50.75 72 ASP A N 1
ATOM 593 C CA . ASP A 1 72 ? -12.891 2.805 -12.563 1.00 50.75 72 ASP A CA 1
ATOM 594 C C . ASP A 1 72 ? -14.382 3.175 -12.599 1.00 50.75 72 ASP A C 1
ATOM 596 O O . ASP A 1 72 ? -15.245 2.322 -12.849 1.00 50.75 72 ASP A O 1
ATOM 600 N N . VAL A 1 73 ? -14.690 4.431 -12.281 1.00 53.50 73 VAL A N 1
ATOM 601 C CA . VAL A 1 73 ? -16.041 4.969 -12.219 1.00 53.50 73 VAL A CA 1
ATOM 602 C C . VAL A 1 73 ? -16.158 6.003 -13.322 1.00 53.50 73 VAL A C 1
ATOM 604 O O . VAL A 1 73 ? -15.407 6.978 -13.340 1.00 53.50 73 VAL A O 1
ATOM 607 N N . ASP A 1 74 ? -17.083 5.797 -14.257 1.00 55.41 74 ASP A N 1
ATOM 608 C CA . ASP A 1 74 ? -17.376 6.845 -15.230 1.00 55.41 74 ASP A CA 1
ATOM 609 C C . ASP A 1 74 ? -17.851 8.126 -14.510 1.00 55.41 74 ASP A C 1
ATOM 611 O O . ASP A 1 74 ? -18.190 8.125 -13.322 1.00 55.41 74 ASP A O 1
ATOM 615 N N . ASN A 1 75 ? -17.903 9.251 -15.225 1.00 54.53 75 ASN A N 1
ATOM 616 C CA . ASN A 1 75 ? -18.344 10.531 -14.653 1.00 54.53 75 ASN A CA 1
ATOM 617 C C . ASN A 1 75 ? -19.784 10.497 -14.076 1.00 54.53 75 ASN A C 1
ATOM 619 O O . ASN A 1 75 ? -20.234 11.489 -13.500 1.00 54.53 75 ASN A O 1
ATOM 623 N N . GLU A 1 76 ? -20.512 9.388 -14.241 1.00 55.78 76 GLU A N 1
ATOM 624 C CA . GLU A 1 76 ? -21.892 9.171 -13.813 1.00 55.78 76 GLU A CA 1
ATOM 625 C C . GLU A 1 76 ? -22.015 8.200 -12.624 1.00 55.78 76 GLU A C 1
ATOM 627 O O . GLU A 1 76 ? -23.111 8.042 -12.082 1.00 55.78 76 GLU A O 1
ATOM 632 N N . GLY A 1 77 ? -20.914 7.608 -12.148 1.00 54.78 77 GLY A N 1
ATOM 633 C CA . GLY A 1 77 ? -20.928 6.726 -10.981 1.00 54.78 77 GLY A CA 1
ATOM 634 C C . GLY A 1 77 ? -20.997 5.227 -11.295 1.00 54.78 77 GLY A C 1
ATOM 635 O O . GLY A 1 77 ? -21.148 4.435 -10.361 1.00 54.78 77 GLY A O 1
ATOM 636 N N . ASN A 1 78 ? -20.914 4.812 -12.562 1.00 57.34 78 ASN A N 1
ATOM 637 C CA . ASN A 1 78 ? -21.070 3.410 -12.950 1.00 57.34 78 ASN A CA 1
ATOM 638 C C . ASN A 1 78 ? -19.733 2.665 -12.940 1.00 57.34 78 ASN A C 1
ATOM 640 O O . ASN A 1 78 ? -18.705 3.191 -13.361 1.00 57.34 78 ASN A O 1
ATOM 644 N N . ALA A 1 79 ? -19.764 1.413 -12.481 1.00 56.75 79 ALA A N 1
ATOM 645 C CA . ALA A 1 79 ? -18.609 0.527 -12.528 1.00 56.75 79 ALA A CA 1
ATOM 646 C C . ALA A 1 79 ? -18.330 0.100 -13.973 1.00 56.75 79 ALA A C 1
ATOM 648 O O . ALA A 1 79 ? -19.216 -0.418 -14.656 1.00 56.75 79 ALA A O 1
ATOM 649 N N . THR A 1 80 ? -17.092 0.279 -14.421 1.00 60.22 80 THR A N 1
ATOM 650 C CA . THR A 1 80 ? -16.657 -0.212 -15.730 1.00 60.22 80 THR A CA 1
ATOM 651 C C . THR A 1 80 ? -16.344 -1.704 -15.608 1.00 60.22 80 THR A C 1
ATOM 653 O O . THR A 1 80 ? -15.428 -2.085 -14.881 1.00 60.22 80 THR A O 1
ATOM 656 N N . GLU A 1 81 ? -17.112 -2.576 -16.266 1.00 58.09 81 GLU A N 1
ATOM 657 C CA . GLU A 1 81 ? -16.811 -4.014 -16.260 1.00 58.09 81 GLU A CA 1
ATOM 658 C C . GLU A 1 81 ? -15.550 -4.283 -17.102 1.00 58.09 81 GLU A C 1
ATOM 660 O O . GLU A 1 81 ? -15.503 -3.897 -18.275 1.00 58.09 81 GLU A O 1
ATOM 665 N N . PRO A 1 82 ? -14.509 -4.930 -16.546 1.00 59.25 82 PRO A N 1
ATOM 666 C CA . PRO A 1 82 ? -13.313 -5.238 -17.311 1.00 59.25 82 PRO A CA 1
ATOM 667 C C . PRO A 1 82 ? -13.630 -6.271 -18.397 1.00 59.25 82 PRO A C 1
ATOM 669 O O . PRO A 1 82 ? -14.229 -7.317 -18.138 1.00 59.25 82 PRO A O 1
ATOM 672 N N . ASN A 1 83 ? -13.184 -5.999 -19.624 1.00 58.06 83 ASN A N 1
ATOM 673 C CA . ASN A 1 83 ? -13.257 -6.970 -20.710 1.00 58.06 83 ASN A CA 1
ATOM 674 C C . ASN A 1 83 ? -12.334 -8.156 -20.392 1.00 58.06 83 ASN A C 1
ATOM 676 O O . ASN A 1 83 ? -11.121 -7.991 -20.263 1.00 58.06 83 ASN A O 1
ATOM 680 N N . GLY A 1 84 ? -12.906 -9.356 -20.269 1.00 59.72 84 GLY A N 1
ATOM 681 C CA . GLY A 1 84 ? -12.128 -10.585 -20.119 1.00 59.72 84 GLY A CA 1
ATOM 682 C C . GLY A 1 84 ? -11.268 -10.882 -21.354 1.00 59.72 84 GLY A C 1
ATOM 683 O O . GLY A 1 84 ? -11.533 -10.388 -22.450 1.00 59.72 84 GLY A O 1
ATOM 684 N N . PHE A 1 85 ? -10.248 -11.725 -21.190 1.00 62.78 85 PHE A N 1
ATOM 685 C CA . PHE A 1 85 ? -9.416 -12.210 -22.292 1.00 62.78 85 PHE A CA 1
ATOM 686 C C . PHE A 1 85 ? -9.801 -13.649 -22.674 1.00 62.78 85 PHE A C 1
ATOM 688 O O . PHE A 1 85 ? -10.163 -14.443 -21.800 1.00 62.78 85 PHE A O 1
ATOM 695 N N . PRO A 1 86 ? -9.751 -14.013 -23.968 1.00 64.25 86 PRO A N 1
ATOM 696 C CA . PRO A 1 86 ? -9.967 -15.390 -24.389 1.00 64.25 86 PRO A CA 1
ATOM 697 C C . PRO A 1 86 ? -8.826 -16.271 -23.871 1.00 64.25 86 PRO A C 1
ATOM 699 O O . PRO A 1 86 ? -7.655 -15.919 -24.002 1.00 64.25 86 PRO A O 1
ATOM 702 N N . VAL A 1 87 ? -9.164 -17.424 -23.297 1.00 63.06 87 VAL A N 1
ATOM 703 C CA . VAL A 1 87 ? -8.174 -18.396 -22.821 1.00 63.06 87 VAL A CA 1
ATOM 704 C C . VAL A 1 87 ? -8.116 -19.549 -23.813 1.00 63.06 87 VAL A C 1
ATOM 706 O O . VAL A 1 87 ? -9.126 -20.201 -24.077 1.00 63.06 87 VAL A O 1
ATOM 709 N N . GLU A 1 88 ? -6.940 -19.792 -24.386 1.00 56.88 88 GLU A N 1
ATOM 710 C CA . GLU A 1 88 ? -6.715 -20.910 -25.301 1.00 56.88 88 GLU A CA 1
ATOM 711 C C . GLU A 1 88 ? -6.573 -22.219 -24.507 1.00 56.88 88 GLU A C 1
ATOM 713 O O . GLU A 1 88 ? -5.554 -22.461 -23.865 1.00 56.88 88 GLU A O 1
ATOM 718 N N . GLY A 1 89 ? -7.599 -23.077 -24.530 1.00 68.06 89 GLY A N 1
ATOM 719 C CA . GLY A 1 89 ? -7.549 -24.394 -23.885 1.00 68.06 89 GLY A CA 1
ATOM 720 C C . GLY A 1 89 ? -8.868 -24.848 -23.258 1.00 68.06 89 GLY A C 1
ATOM 721 O O . GLY A 1 89 ? -9.918 -24.244 -23.458 1.00 68.06 89 GLY A O 1
ATOM 722 N N . GLY A 1 90 ? -8.811 -25.969 -22.529 1.00 69.06 90 GLY A N 1
ATOM 723 C CA . GLY A 1 90 ? -9.940 -26.505 -21.761 1.00 69.06 90 GLY A CA 1
ATOM 724 C C . GLY A 1 90 ? -10.223 -25.725 -20.470 1.00 69.06 90 GLY A C 1
ATOM 725 O O . GLY A 1 90 ? -9.692 -24.643 -20.243 1.00 69.06 90 GLY A O 1
ATOM 726 N N . TYR A 1 91 ? -11.056 -26.296 -19.596 1.00 71.69 91 TYR A N 1
ATOM 727 C CA . TYR A 1 91 ? -11.334 -25.720 -18.278 1.00 71.69 91 TYR A CA 1
ATOM 728 C C . TYR A 1 91 ? -10.076 -25.733 -17.400 1.00 71.69 91 TYR A C 1
ATOM 730 O O . TYR A 1 91 ? -9.437 -26.774 -17.248 1.00 71.69 91 TYR A O 1
ATOM 738 N N . PHE A 1 92 ? -9.760 -24.597 -16.787 1.00 74.62 92 PHE A N 1
ATOM 739 C CA . PHE A 1 92 ? -8.704 -24.452 -15.789 1.00 74.62 92 PHE A CA 1
ATOM 740 C C . PHE A 1 92 ? -9.295 -23.823 -14.521 1.00 74.62 92 PHE A C 1
ATOM 742 O O . PHE A 1 92 ? -10.265 -23.067 -14.588 1.00 74.62 92 PHE A O 1
ATOM 749 N N . GLN A 1 93 ? -8.752 -24.176 -13.356 1.00 82.69 93 GLN A N 1
ATOM 750 C CA . GLN A 1 93 ? -9.208 -23.637 -12.076 1.00 82.69 93 GLN A CA 1
ATOM 751 C C . GLN A 1 93 ? -8.456 -22.340 -11.772 1.00 82.69 93 GLN A C 1
ATOM 753 O O . GLN A 1 93 ? -7.226 -22.342 -11.741 1.00 82.69 93 GLN A O 1
ATOM 758 N N . ILE A 1 94 ? -9.193 -21.254 -11.529 1.00 86.88 94 ILE A N 1
ATOM 759 C CA . ILE A 1 94 ? -8.644 -19.996 -11.008 1.00 86.88 94 ILE A CA 1
ATOM 760 C C . ILE A 1 94 ? -8.945 -19.926 -9.516 1.00 86.88 94 ILE A C 1
ATOM 762 O O . ILE A 1 94 ? -10.095 -20.090 -9.109 1.00 86.88 94 ILE A O 1
ATOM 766 N N . ILE A 1 95 ? -7.925 -19.638 -8.718 1.00 85.81 95 ILE A N 1
ATOM 767 C CA . ILE A 1 95 ? -8.056 -19.355 -7.292 1.00 85.81 95 ILE A CA 1
ATOM 768 C C . ILE A 1 95 ? -7.689 -17.889 -7.085 1.00 85.81 95 ILE A C 1
ATOM 770 O O . ILE A 1 95 ? -6.587 -17.459 -7.421 1.00 85.81 95 ILE A O 1
ATOM 774 N N . MET A 1 96 ? -8.634 -17.116 -6.555 1.00 88.06 96 MET A N 1
ATOM 775 C CA . MET A 1 96 ? -8.404 -15.708 -6.240 1.00 88.06 96 MET A CA 1
ATOM 776 C C . MET A 1 96 ? -7.561 -15.585 -4.973 1.00 88.06 96 MET A C 1
ATOM 778 O O . MET A 1 96 ? -7.885 -16.188 -3.947 1.00 88.06 96 MET A O 1
ATOM 782 N N . VAL A 1 97 ? -6.516 -14.771 -5.057 1.00 87.75 97 VAL A N 1
ATOM 783 C CA . VAL A 1 97 ? -5.676 -14.364 -3.936 1.00 87.75 97 VAL A CA 1
ATOM 784 C C . VAL A 1 97 ? -5.819 -12.853 -3.793 1.00 87.75 97 VAL A C 1
ATOM 786 O O . VAL A 1 97 ? -5.444 -12.110 -4.693 1.00 87.75 97 VAL A O 1
ATOM 789 N N . THR A 1 98 ? -6.393 -12.383 -2.694 1.00 88.12 98 THR A N 1
ATOM 790 C CA . THR A 1 98 ? -6.634 -10.956 -2.445 1.00 88.12 98 THR A CA 1
ATOM 791 C C . THR A 1 98 ? -5.670 -10.430 -1.396 1.00 88.12 98 THR A C 1
ATOM 793 O O . THR A 1 98 ? -5.462 -11.094 -0.378 1.00 88.12 98 THR A O 1
ATOM 796 N N . HIS A 1 99 ? -5.140 -9.233 -1.621 1.00 86.25 99 HIS A N 1
ATOM 797 C CA . HIS A 1 99 ? -4.279 -8.507 -0.692 1.00 86.25 99 HIS A CA 1
ATOM 798 C C . HIS A 1 99 ? -4.937 -7.203 -0.237 1.00 86.25 99 HIS A C 1
ATOM 800 O O . HIS A 1 99 ? -5.600 -6.543 -1.037 1.00 86.25 99 HIS A O 1
ATOM 806 N N . ASP A 1 100 ? -4.746 -6.842 1.031 1.00 83.25 100 ASP A N 1
ATOM 807 C CA . ASP A 1 100 ? -5.079 -5.517 1.566 1.00 83.25 100 ASP A CA 1
ATOM 808 C C . ASP A 1 100 ? -4.182 -5.188 2.777 1.00 83.25 100 ASP A C 1
ATOM 810 O O . ASP A 1 100 ? -3.615 -6.087 3.410 1.00 83.25 100 ASP A O 1
ATOM 814 N N . GLU A 1 101 ? -4.082 -3.901 3.122 1.00 82.25 101 GLU A N 1
ATOM 815 C CA . GLU A 1 101 ? -3.269 -3.374 4.227 1.00 82.25 101 GLU A CA 1
ATOM 816 C C . GLU A 1 101 ? -4.118 -2.647 5.290 1.00 82.25 101 GLU A C 1
ATOM 818 O O . GLU A 1 101 ? -4.009 -1.424 5.480 1.00 82.25 101 GLU A O 1
ATOM 823 N N . PRO A 1 102 ? -4.996 -3.359 6.025 1.00 80.38 102 PRO A N 1
ATOM 824 C CA . PRO A 1 102 ? -5.816 -2.736 7.051 1.00 80.38 102 PRO A CA 1
ATOM 825 C C . PRO A 1 102 ? -4.976 -2.142 8.188 1.00 80.38 102 PRO A C 1
ATOM 827 O O . PRO A 1 102 ? -4.025 -2.733 8.704 1.00 80.38 102 PRO A O 1
ATOM 830 N N . THR A 1 103 ? -5.391 -0.960 8.645 1.00 77.38 103 THR A N 1
ATOM 831 C CA . THR A 1 103 ? -4.812 -0.293 9.815 1.00 77.38 103 THR A CA 1
ATOM 832 C C . THR A 1 103 ? -5.767 -0.371 11.001 1.00 77.38 103 THR A C 1
ATOM 834 O O . THR A 1 103 ? -6.867 0.180 10.964 1.00 77.38 103 THR A O 1
ATOM 837 N N . PHE A 1 104 ? -5.316 -0.996 12.083 1.00 76.44 104 PHE A N 1
ATOM 838 C CA . PHE A 1 104 ? -6.004 -1.076 13.368 1.00 76.44 104 PHE A CA 1
ATOM 839 C C . PHE A 1 104 ? -5.443 -0.033 14.330 1.00 76.44 104 PHE A C 1
ATOM 841 O O . PHE A 1 104 ? -4.241 0.219 14.346 1.00 76.44 104 PHE A O 1
ATOM 848 N N . PHE A 1 105 ? -6.285 0.565 15.167 1.00 75.19 105 PHE A N 1
ATOM 849 C CA . PHE A 1 105 ? -5.846 1.536 16.171 1.00 75.19 105 PHE A CA 1
ATOM 850 C C . PHE A 1 105 ? -5.999 0.966 17.581 1.00 75.19 105 PHE A C 1
ATOM 852 O O . PHE A 1 105 ? -6.966 0.273 17.881 1.00 75.19 105 PHE A O 1
ATOM 859 N N . ALA A 1 106 ? -5.068 1.295 18.476 1.00 68.62 106 ALA A N 1
ATOM 860 C CA . ALA A 1 106 ? -5.077 0.821 19.859 1.00 68.62 106 ALA A CA 1
ATOM 861 C C . ALA A 1 106 ? -6.338 1.238 20.642 1.00 68.62 106 ALA A C 1
ATOM 863 O O . ALA A 1 106 ? -6.723 0.546 21.581 1.00 68.62 106 ALA A O 1
ATOM 864 N N . ASN A 1 107 ? -6.982 2.349 20.261 1.00 66.50 107 ASN A N 1
ATOM 865 C CA . ASN A 1 107 ? -8.238 2.806 20.865 1.00 66.50 107 ASN A CA 1
ATOM 866 C C . ASN A 1 107 ? -9.463 2.578 19.971 1.00 66.50 107 ASN A C 1
ATOM 868 O O . ASN A 1 107 ? -10.496 3.220 20.190 1.00 66.50 107 ASN A O 1
ATOM 872 N N . ASP A 1 108 ? -9.367 1.674 18.992 1.00 60.19 108 ASP A N 1
ATOM 873 C CA . ASP A 1 108 ? -10.527 1.293 18.200 1.00 60.19 108 ASP A CA 1
ATOM 874 C C . ASP A 1 108 ? -11.603 0.737 19.150 1.00 60.19 108 ASP A C 1
ATOM 876 O O . ASP A 1 108 ? -11.338 -0.143 19.969 1.00 60.19 108 ASP A O 1
ATOM 880 N N . CYS A 1 109 ? -12.816 1.290 19.061 1.00 55.06 109 CYS A N 1
ATOM 881 C CA . CYS A 1 109 ? -14.018 0.936 19.839 1.00 55.06 109 CYS A CA 1
ATOM 882 C C . CYS A 1 109 ? -14.414 1.725 21.112 1.00 55.06 109 CYS A C 1
ATOM 884 O O . CYS A 1 109 ? -15.169 1.183 21.921 1.00 55.06 109 CYS A O 1
ATOM 886 N N . GLN A 1 110 ? -14.141 3.029 21.260 1.00 57.25 110 GLN A N 1
ATOM 887 C CA . GLN A 1 110 ? -14.979 3.870 22.156 1.00 57.25 110 GLN A CA 1
ATOM 888 C C . GLN A 1 110 ? -15.471 5.168 21.516 1.00 57.25 110 GLN A C 1
ATOM 890 O O . GLN A 1 110 ? -15.210 6.276 21.971 1.00 57.25 110 GLN A O 1
ATOM 895 N N . LYS A 1 111 ? -16.312 5.026 20.485 1.00 64.00 111 LYS A N 1
ATOM 896 C CA . LYS A 1 111 ? -17.057 6.163 19.915 1.00 64.00 111 LYS A CA 1
ATOM 897 C C . LYS A 1 111 ? -18.271 6.561 20.758 1.00 64.00 111 LYS A C 1
ATOM 899 O O . LYS A 1 111 ? -18.988 7.471 20.364 1.00 64.00 111 LYS A O 1
ATOM 904 N N . THR A 1 112 ? -18.558 5.901 21.882 1.00 73.06 112 THR A N 1
ATOM 905 C CA . THR A 1 112 ? -19.669 6.274 22.774 1.00 73.06 112 THR A CA 1
ATOM 906 C C . THR A 1 112 ? -19.189 7.197 23.882 1.00 73.06 112 THR A C 1
ATOM 908 O O . THR A 1 112 ? -18.422 6.771 24.741 1.00 73.06 112 THR A O 1
ATOM 911 N N . LYS A 1 113 ? -19.670 8.441 23.889 1.00 81.81 113 LYS A N 1
ATOM 912 C CA . LYS A 1 113 ? -19.320 9.433 24.910 1.00 81.81 113 LYS A CA 1
ATOM 913 C C . LYS A 1 113 ? -20.532 10.226 25.379 1.00 81.81 113 LYS A C 1
ATOM 915 O O . LYS A 1 113 ? -21.554 10.287 24.693 1.00 81.81 113 LYS A O 1
ATOM 920 N N . TRP A 1 114 ? -20.405 10.849 26.547 1.00 83.75 114 TRP A N 1
ATOM 921 C CA . TRP A 1 114 ? -21.304 11.924 26.951 1.00 83.75 114 TRP A CA 1
ATOM 922 C C . TRP A 1 114 ? -20.961 13.180 26.153 1.00 83.75 114 TRP A C 1
ATOM 924 O O . TRP A 1 114 ? -19.827 13.643 26.182 1.00 83.75 114 TRP A O 1
ATOM 934 N N . THR A 1 115 ? -21.944 13.706 25.430 1.00 83.69 115 THR A N 1
ATOM 935 C CA . THR A 1 115 ? -21.854 14.973 24.691 1.00 83.69 115 THR A CA 1
ATOM 936 C C . THR A 1 115 ? -22.807 15.978 25.307 1.00 83.69 115 THR A C 1
ATOM 938 O O . THR A 1 115 ? -23.935 15.625 25.668 1.00 83.69 115 THR A O 1
ATOM 941 N N . HIS A 1 116 ? -22.373 17.225 25.445 1.00 84.50 116 HIS A N 1
ATOM 942 C CA . HIS A 1 116 ? -23.265 18.293 25.887 1.00 84.50 116 HIS A CA 1
ATOM 943 C C . HIS A 1 116 ? -24.109 18.791 24.704 1.00 84.50 116 HIS A C 1
ATOM 945 O O . HIS A 1 116 ? -23.614 18.855 23.581 1.00 84.50 116 HIS A O 1
ATOM 951 N N . ALA A 1 117 ? -25.357 19.211 24.934 1.00 80.38 117 ALA A N 1
ATOM 952 C CA . ALA A 1 117 ? -26.254 19.682 23.868 1.00 80.38 117 ALA A CA 1
ATOM 953 C C . ALA A 1 117 ? -25.681 20.829 23.001 1.00 80.38 117 ALA A C 1
ATOM 955 O O . ALA A 1 117 ? -26.043 20.957 21.834 1.00 80.38 117 ALA A O 1
ATOM 956 N N . ASN A 1 118 ? -24.763 21.625 23.559 1.00 78.62 118 ASN A N 1
ATOM 957 C CA . ASN A 1 118 ? -24.106 22.750 22.876 1.00 78.62 118 ASN A CA 1
ATOM 958 C C . ASN A 1 118 ? -22.734 22.408 22.257 1.00 78.62 118 ASN A C 1
ATOM 960 O O . ASN A 1 118 ? -22.067 23.300 21.732 1.00 78.62 118 ASN A O 1
ATOM 964 N N . GLU A 1 119 ? -22.274 21.158 22.349 1.00 71.56 119 GLU A N 1
ATOM 965 C CA . GLU A 1 119 ? -20.999 20.727 21.769 1.00 71.56 119 GLU A CA 1
ATOM 966 C C . GLU A 1 119 ? -21.115 20.694 20.237 1.00 71.56 119 GLU A C 1
ATOM 968 O O . GLU A 1 119 ? -21.979 20.023 19.670 1.00 71.56 119 GLU A O 1
ATOM 973 N N . LYS A 1 120 ? -20.262 21.459 19.549 1.00 68.81 120 LYS A N 1
ATOM 974 C CA . LYS A 1 120 ? -20.220 21.482 18.081 1.00 68.81 120 LYS A CA 1
ATOM 975 C C . LYS A 1 120 ? -19.357 20.329 17.576 1.00 68.81 120 LYS A C 1
ATOM 977 O O . LYS A 1 120 ? -18.376 19.967 18.216 1.00 68.81 120 LYS A O 1
ATOM 982 N N . ALA A 1 121 ? -19.696 19.788 16.407 1.00 63.69 121 ALA A N 1
ATOM 983 C CA . ALA A 1 121 ? -18.853 18.816 15.720 1.00 63.69 121 ALA A CA 1
ATOM 984 C C . ALA A 1 121 ? -17.562 19.510 15.253 1.00 63.69 121 ALA A C 1
ATOM 986 O O . ALA A 1 121 ? -17.541 20.165 14.213 1.00 63.69 121 ALA A O 1
ATOM 987 N N . VAL A 1 122 ? -16.512 19.421 16.065 1.00 61.25 122 VAL A N 1
ATOM 988 C CA . VAL A 1 122 ? -15.177 19.906 15.713 1.00 61.25 122 VAL A CA 1
ATOM 989 C C . VAL A 1 122 ? -14.452 18.790 14.951 1.00 61.25 122 VAL A C 1
ATOM 991 O O . VAL A 1 122 ? -14.510 17.637 15.390 1.00 61.25 122 VAL A O 1
ATOM 994 N N . PRO A 1 123 ? -13.800 19.087 13.812 1.00 56.88 123 PRO A N 1
ATOM 995 C CA . PRO A 1 123 ? -12.931 18.131 13.137 1.00 56.88 123 PRO A CA 1
ATOM 996 C C . PRO A 1 123 ? -11.811 17.693 14.079 1.00 56.88 123 PRO A C 1
ATOM 998 O O . PRO A 1 123 ? -11.095 18.530 14.625 1.00 56.88 123 PRO A O 1
ATOM 1001 N N . GLU A 1 124 ? -11.662 16.388 14.274 1.00 57.50 124 GLU A N 1
ATOM 1002 C CA . GLU A 1 124 ? -10.543 15.841 15.035 1.00 57.50 124 GLU A CA 1
ATOM 1003 C C . GLU A 1 124 ? -9.430 15.390 14.084 1.00 57.50 124 GLU A C 1
ATOM 1005 O O . GLU A 1 124 ? -9.725 14.929 12.974 1.00 57.50 124 GLU A O 1
ATOM 1010 N N . PRO A 1 125 ? -8.154 15.525 14.490 1.00 55.91 125 PRO A N 1
ATOM 1011 C CA . PRO A 1 125 ? -7.043 14.968 13.733 1.00 55.91 125 PRO A CA 1
ATOM 1012 C C . PRO A 1 125 ? -7.251 13.463 13.525 1.00 55.91 125 PRO A C 1
ATOM 1014 O O . PRO A 1 125 ? -7.713 12.749 14.414 1.00 55.91 125 PRO A O 1
ATOM 1017 N N . LYS A 1 126 ? -6.936 12.983 12.319 1.00 55.00 126 LYS A N 1
ATOM 1018 C CA . LYS A 1 126 ? -7.091 11.574 11.943 1.00 55.00 126 LYS A CA 1
ATOM 1019 C C . LYS A 1 126 ? -6.129 10.712 12.776 1.00 55.00 126 LYS A C 1
ATOM 1021 O O . LYS A 1 126 ? -4.920 10.873 12.649 1.00 55.00 126 LYS A O 1
ATOM 1026 N N . GLY A 1 127 ? -6.668 9.797 13.585 1.00 56.09 127 GLY A N 1
ATOM 1027 C CA . GLY A 1 127 ? -5.908 8.765 14.304 1.00 56.09 127 GLY A CA 1
ATOM 1028 C C . GLY A 1 127 ? -6.429 8.505 15.720 1.00 56.09 127 GLY A C 1
ATOM 1029 O O . GLY A 1 127 ? -6.588 9.430 16.509 1.00 56.09 127 GLY A O 1
ATOM 1030 N N . GLU A 1 128 ? -6.675 7.238 16.060 1.00 65.44 128 GLU A N 1
ATOM 1031 C CA . GLU A 1 128 ? -7.185 6.807 17.375 1.00 65.44 128 GLU A CA 1
ATOM 1032 C C . GLU A 1 128 ? -6.043 6.234 18.253 1.00 65.44 128 GLU A C 1
ATOM 1034 O O . GLU A 1 128 ? -6.165 5.182 18.877 1.00 65.44 128 GLU A O 1
ATOM 1039 N N . GLY A 1 129 ? -4.900 6.929 18.315 1.00 69.94 129 GLY A N 1
ATOM 1040 C CA . GLY A 1 129 ? -3.698 6.502 19.053 1.00 69.94 129 GLY A CA 1
ATOM 1041 C C . GLY A 1 129 ? -2.696 5.712 18.202 1.00 69.94 129 GLY A C 1
ATOM 1042 O O . GLY A 1 129 ? -2.626 5.909 16.991 1.00 69.94 129 GLY A O 1
ATOM 1043 N N . GLN A 1 130 ? -1.890 4.852 18.841 1.00 71.75 130 GLN A N 1
ATOM 1044 C CA . GLN A 1 130 ? -0.921 4.001 18.137 1.00 71.75 130 GLN A CA 1
ATOM 1045 C C . GLN A 1 130 ? -1.652 3.055 17.181 1.00 71.75 130 GLN A C 1
ATOM 1047 O O . GLN A 1 130 ? -2.665 2.466 17.557 1.00 71.75 130 GLN A O 1
ATOM 1052 N N . SER A 1 131 ? -1.142 2.916 15.961 1.00 78.56 131 SER A N 1
ATOM 1053 C CA . SER A 1 131 ? -1.721 2.049 14.941 1.00 78.56 131 SER A CA 1
ATOM 1054 C C . SER A 1 131 ? -0.858 0.821 14.670 1.00 78.56 131 SER A C 1
ATOM 1056 O O . SER A 1 131 ? 0.370 0.888 14.734 1.00 78.56 131 SER A O 1
ATOM 1058 N N . LEU A 1 132 ? -1.517 -0.281 14.332 1.00 79.81 132 LEU A N 1
ATOM 1059 C CA . LEU A 1 132 ? -0.942 -1.501 13.791 1.00 79.81 132 LEU A CA 1
ATOM 1060 C C . LEU A 1 132 ? -1.442 -1.646 12.354 1.00 79.81 132 LEU A C 1
ATOM 1062 O O . LEU A 1 132 ? -2.642 -1.770 12.130 1.00 79.81 132 LEU A O 1
ATOM 1066 N N . MET A 1 133 ? -0.529 -1.606 11.392 1.00 80.69 133 MET A N 1
ATOM 1067 C CA . MET A 1 133 ? -0.831 -1.935 10.003 1.00 80.69 133 MET A CA 1
ATOM 1068 C C . MET A 1 133 ? -0.542 -3.418 9.810 1.00 80.69 133 MET A C 1
ATOM 1070 O O . MET A 1 133 ? 0.555 -3.873 10.132 1.00 80.69 133 MET A O 1
ATOM 1074 N N . VAL A 1 134 ? -1.536 -4.160 9.347 1.00 79.25 134 VAL A N 1
ATOM 1075 C CA . VAL A 1 134 ? -1.415 -5.581 9.020 1.00 79.25 134 VAL A CA 1
ATOM 1076 C C . VAL A 1 134 ? -1.518 -5.685 7.507 1.00 79.25 134 VAL A C 1
ATOM 1078 O O . VAL A 1 134 ? -2.345 -5.002 6.921 1.00 79.25 13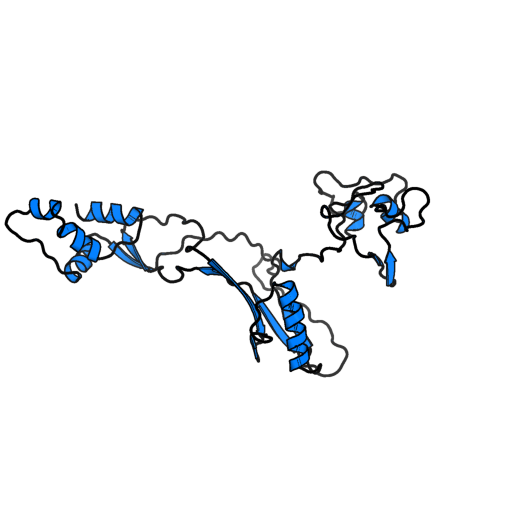4 VAL A O 1
ATOM 1081 N N . SER A 1 135 ? -0.671 -6.497 6.884 1.00 80.19 135 SER A N 1
ATOM 1082 C CA . SER A 1 135 ? -0.639 -6.710 5.434 1.00 80.19 135 SER A CA 1
ATOM 1083 C C . SER A 1 135 ? -0.681 -8.212 5.197 1.00 80.19 135 SER A C 1
ATOM 1085 O O . SER A 1 135 ? 0.126 -8.937 5.785 1.00 80.19 135 SER A O 1
ATOM 1087 N N . ASP A 1 136 ? -1.654 -8.704 4.428 1.00 81.69 136 ASP A N 1
ATOM 1088 C CA . ASP A 1 136 ? -1.889 -10.147 4.322 1.00 81.69 136 ASP A CA 1
ATOM 1089 C C . ASP A 1 136 ? -2.509 -10.598 2.999 1.00 81.69 136 ASP A C 1
ATOM 1091 O O . ASP A 1 136 ? -3.241 -9.852 2.350 1.00 81.69 136 ASP A O 1
ATOM 1095 N N . LEU A 1 137 ? -2.230 -11.848 2.617 1.00 85.62 137 LEU A N 1
ATOM 1096 C CA . LEU A 1 137 ? -2.738 -12.485 1.402 1.00 85.62 137 LEU A CA 1
ATOM 1097 C C . LEU A 1 137 ? -3.760 -13.558 1.768 1.00 85.62 137 LEU A C 1
ATOM 1099 O O . LEU A 1 137 ? -3.450 -14.551 2.432 1.00 85.62 137 LEU A O 1
ATOM 1103 N N . LEU A 1 138 ? -4.991 -13.370 1.305 1.00 85.62 138 LEU A N 1
ATOM 1104 C CA . LEU A 1 138 ? -6.121 -14.233 1.621 1.00 85.62 138 LEU A CA 1
ATOM 1105 C C . LEU A 1 138 ? -6.644 -14.934 0.372 1.00 85.62 138 LEU A C 1
ATOM 1107 O O . LEU A 1 138 ? -6.710 -14.366 -0.714 1.00 85.62 138 LEU A O 1
ATOM 1111 N N . THR A 1 139 ? -7.091 -16.168 0.554 1.00 84.62 139 THR A N 1
ATOM 1112 C CA . THR A 1 139 ? -7.841 -16.931 -0.445 1.00 84.62 139 THR A CA 1
ATOM 1113 C C . THR A 1 139 ? -9.206 -17.302 0.127 1.00 84.62 139 THR A C 1
ATOM 1115 O O . THR A 1 139 ? -9.294 -17.646 1.309 1.00 84.62 139 THR A O 1
ATOM 1118 N N . PRO A 1 140 ? -10.285 -17.305 -0.676 1.00 82.38 140 PRO A N 1
ATOM 1119 C CA . PRO A 1 140 ? -11.599 -17.738 -0.200 1.00 82.38 140 PRO A CA 1
ATOM 1120 C C . PRO A 1 140 ? -11.611 -19.182 0.321 1.00 82.38 140 PRO A C 1
ATOM 1122 O O . PRO A 1 140 ? -12.371 -19.509 1.228 1.00 82.38 140 PRO A O 1
ATOM 1125 N N . GLU A 1 141 ? -10.772 -20.045 -0.257 1.00 80.75 141 GLU A N 1
ATOM 1126 C CA . GLU A 1 141 ? -10.748 -21.476 0.052 1.00 80.75 141 GLU A CA 1
ATOM 1127 C C . GLU A 1 141 ? -9.873 -21.821 1.262 1.00 80.75 141 GLU A C 1
ATOM 1129 O O . GLU A 1 141 ? -10.202 -22.747 2.005 1.00 80.75 141 GLU A O 1
ATOM 1134 N N . TRP A 1 142 ? -8.755 -21.116 1.467 1.00 79.56 142 TRP A N 1
ATOM 1135 C CA . TRP A 1 142 ? -7.768 -21.478 2.493 1.00 79.56 142 TRP A CA 1
ATOM 1136 C C . TRP A 1 142 ? -7.605 -20.424 3.585 1.00 79.56 142 TRP A C 1
ATOM 1138 O O . TRP A 1 142 ? -6.881 -20.667 4.548 1.00 79.56 142 TRP A O 1
ATOM 1148 N N . GLY A 1 143 ? -8.267 -19.273 3.454 1.00 83.06 143 GLY A N 1
ATOM 1149 C CA . GLY A 1 143 ? -8.003 -18.121 4.301 1.00 83.06 143 GLY A CA 1
ATOM 1150 C C . GLY A 1 143 ? -6.591 -17.605 4.048 1.00 83.06 143 GLY A C 1
ATOM 1151 O O . GLY A 1 143 ? -6.193 -17.424 2.897 1.00 83.06 143 GLY A O 1
ATOM 1152 N N . GLN A 1 144 ? -5.844 -17.383 5.123 1.00 79.88 144 GLN A N 1
ATOM 1153 C CA . GLN A 1 144 ? -4.499 -16.824 5.076 1.00 79.88 144 GLN A CA 1
ATOM 1154 C C . GLN A 1 144 ? -3.495 -17.737 4.354 1.00 79.88 144 GLN A C 1
ATOM 1156 O O . GLN A 1 144 ? -3.405 -18.940 4.624 1.00 79.88 144 GLN A O 1
ATOM 1161 N N . LEU A 1 145 ? -2.715 -17.157 3.441 1.00 76.12 145 LEU A N 1
ATOM 1162 C CA . LEU A 1 145 ? -1.563 -17.808 2.822 1.00 76.12 145 LEU A CA 1
ATOM 1163 C C . LEU A 1 145 ? -0.338 -17.651 3.727 1.00 76.12 145 LEU A C 1
ATOM 1165 O O . LEU A 1 145 ? 0.418 -16.694 3.614 1.00 76.12 145 LEU A O 1
ATOM 1169 N N . VAL A 1 146 ? -0.152 -18.621 4.619 1.00 70.38 146 VAL A N 1
ATOM 1170 C CA . VAL A 1 146 ? 0.990 -18.698 5.541 1.00 70.38 146 VAL A CA 1
ATOM 1171 C C . VAL A 1 146 ? 1.886 -19.894 5.232 1.00 70.38 146 VAL A C 1
ATOM 1173 O O . VAL A 1 146 ? 1.388 -20.996 4.985 1.00 70.38 146 VAL A O 1
ATOM 1176 N N . ASP A 1 147 ? 3.202 -19.668 5.299 1.00 62.88 147 ASP A N 1
ATOM 1177 C CA . ASP A 1 147 ? 4.245 -20.699 5.355 1.00 62.88 147 ASP A CA 1
ATOM 1178 C C . ASP A 1 147 ? 4.925 -20.663 6.733 1.00 62.88 147 ASP A C 1
ATOM 1180 O O . ASP A 1 147 ? 5.872 -19.909 6.963 1.00 62.88 147 ASP A O 1
ATOM 1184 N N . GLY A 1 148 ? 4.399 -21.425 7.693 1.00 62.66 148 GLY A N 1
ATOM 1185 C CA . GLY A 1 148 ? 4.910 -21.417 9.070 1.00 62.66 148 GLY A CA 1
ATOM 1186 C C . GLY A 1 148 ? 4.684 -20.094 9.823 1.00 62.66 148 GLY A C 1
ATOM 1187 O O . GLY A 1 148 ? 3.689 -19.411 9.594 1.00 62.66 148 GLY A O 1
ATOM 1188 N N . ASP A 1 149 ? 5.596 -19.769 10.751 1.00 53.31 149 ASP A N 1
ATOM 1189 C CA . ASP A 1 149 ? 5.459 -18.689 11.753 1.00 53.31 149 ASP A CA 1
ATOM 1190 C C . ASP A 1 149 ? 6.231 -17.387 11.407 1.00 53.31 149 ASP A C 1
ATOM 1192 O O . ASP A 1 149 ? 6.458 -16.553 12.285 1.00 53.31 149 ASP A O 1
ATOM 1196 N N . GLU A 1 150 ? 6.698 -17.187 10.168 1.00 46.88 150 GLU A N 1
ATOM 1197 C CA . GLU A 1 150 ? 7.535 -16.019 9.828 1.00 46.88 150 GLU A CA 1
ATOM 1198 C C . GLU A 1 150 ? 6.766 -14.848 9.190 1.00 46.88 150 GLU A C 1
ATOM 1200 O O . GLU A 1 150 ? 6.212 -14.971 8.099 1.00 46.88 150 GLU A O 1
ATOM 1205 N N . GLU A 1 151 ? 6.852 -13.666 9.812 1.00 43.84 151 GLU A N 1
ATOM 1206 C CA . GLU A 1 151 ? 6.423 -12.380 9.238 1.00 43.84 151 GLU A CA 1
ATOM 1207 C C . GLU A 1 151 ? 7.423 -11.899 8.162 1.00 43.84 151 GLU A C 1
ATOM 1209 O O . GLU A 1 151 ? 8.632 -11.852 8.400 1.00 43.84 151 GLU A O 1
ATOM 1214 N N . ALA A 1 152 ? 6.942 -11.523 6.971 1.00 39.69 152 ALA A N 1
ATOM 1215 C CA . ALA A 1 152 ? 7.773 -11.053 5.855 1.00 39.69 152 ALA A CA 1
ATOM 1216 C C . ALA A 1 152 ? 7.319 -9.679 5.328 1.00 39.69 152 ALA A C 1
ATOM 1218 O O . ALA A 1 152 ? 6.155 -9.309 5.432 1.00 39.69 152 ALA A O 1
ATOM 1219 N N . TYR A 1 153 ? 8.258 -8.921 4.750 1.00 49.59 153 TYR A N 1
ATOM 1220 C CA . TYR A 1 153 ? 8.013 -7.625 4.096 1.00 49.59 153 TYR A CA 1
ATOM 1221 C C . TYR A 1 153 ? 7.307 -7.829 2.739 1.00 49.59 153 TYR A C 1
ATOM 1223 O O . TYR A 1 153 ? 7.614 -8.801 2.060 1.00 49.59 153 TYR A O 1
ATOM 1231 N N . LEU A 1 154 ? 6.443 -6.907 2.298 1.00 54.19 154 LEU A N 1
ATOM 1232 C CA . LEU A 1 154 ? 5.502 -7.067 1.165 1.00 54.19 154 LEU A CA 1
ATOM 1233 C C . LEU A 1 154 ? 6.034 -7.810 -0.087 1.00 54.19 154 LEU A C 1
ATOM 1235 O O . LEU A 1 154 ? 5.394 -8.734 -0.573 1.00 54.19 154 LEU A O 1
ATOM 1239 N N . LEU A 1 155 ? 7.217 -7.462 -0.613 1.00 59.31 155 LEU A N 1
ATOM 1240 C CA . LEU A 1 155 ? 7.778 -8.171 -1.782 1.00 59.31 155 LEU A CA 1
ATOM 1241 C C . LEU A 1 155 ? 8.171 -9.621 -1.459 1.00 59.31 155 LEU A C 1
ATOM 1243 O O . LEU A 1 155 ? 7.880 -10.528 -2.229 1.00 59.31 155 LEU A O 1
ATOM 1247 N N . GLN A 1 156 ? 8.774 -9.848 -0.290 1.00 63.56 156 GLN A N 1
ATOM 1248 C CA . GLN A 1 156 ? 9.064 -11.201 0.196 1.00 63.56 156 GLN A CA 1
ATOM 1249 C C . GLN A 1 156 ? 7.779 -11.968 0.524 1.00 63.56 156 GLN A C 1
ATOM 1251 O O . GLN A 1 156 ? 7.757 -13.191 0.440 1.00 63.56 156 GLN A O 1
ATOM 1256 N N . GLN A 1 157 ? 6.717 -11.260 0.908 1.00 71.00 157 GLN A N 1
ATOM 1257 C CA . GLN A 1 157 ? 5.417 -11.846 1.202 1.00 71.00 157 GLN A CA 1
ATOM 1258 C C . GLN A 1 157 ? 4.759 -12.409 -0.060 1.00 71.00 157 GLN A C 1
ATOM 1260 O O . GLN A 1 157 ? 4.214 -13.508 -0.004 1.00 71.00 157 GLN A O 1
ATOM 1265 N N . VAL A 1 158 ? 4.853 -11.710 -1.197 1.00 78.88 158 VAL A N 1
ATOM 1266 C CA . VAL A 1 158 ? 4.323 -12.211 -2.475 1.00 78.88 158 VAL A CA 1
ATOM 1267 C C . VAL A 1 158 ? 5.109 -13.428 -2.961 1.00 78.88 158 VAL A C 1
ATOM 1269 O O . VAL A 1 158 ? 4.485 -14.430 -3.295 1.00 78.88 158 VAL A O 1
ATOM 1272 N N . ASP A 1 159 ? 6.447 -13.388 -2.933 1.00 82.75 159 ASP A N 1
ATOM 1273 C CA . ASP A 1 159 ? 7.278 -14.533 -3.342 1.00 82.75 159 ASP A CA 1
ATOM 1274 C C . ASP A 1 159 ? 6.960 -15.783 -2.500 1.00 82.75 159 ASP A C 1
ATOM 1276 O O . ASP A 1 159 ? 6.642 -16.840 -3.044 1.00 82.75 159 ASP A O 1
ATOM 1280 N N . LYS A 1 160 ? 6.922 -15.643 -1.164 1.00 82.62 160 LYS A N 1
ATOM 1281 C CA . LYS A 1 160 ? 6.521 -16.734 -0.258 1.00 82.62 160 LYS A CA 1
ATOM 1282 C C . LYS A 1 160 ? 5.094 -17.216 -0.539 1.00 82.62 160 LYS A C 1
ATOM 1284 O O . LYS A 1 160 ? 4.823 -18.413 -0.498 1.00 82.62 160 LYS A O 1
ATOM 1289 N N . ALA A 1 161 ? 4.161 -16.309 -0.821 1.00 83.69 161 ALA A N 1
ATOM 1290 C CA . ALA A 1 161 ? 2.783 -16.684 -1.116 1.00 83.69 161 ALA A CA 1
ATOM 1291 C C . ALA A 1 161 ? 2.650 -17.452 -2.436 1.00 83.69 161 ALA A C 1
ATOM 1293 O O . ALA A 1 161 ? 1.820 -18.359 -2.513 1.00 83.69 161 ALA A O 1
ATOM 1294 N N . ILE A 1 162 ? 3.467 -17.132 -3.445 1.00 86.81 162 ILE A N 1
ATOM 1295 C CA . ILE A 1 162 ? 3.563 -17.910 -4.686 1.00 86.81 162 ILE A CA 1
ATOM 1296 C C . ILE A 1 162 ? 4.070 -19.318 -4.366 1.00 86.81 162 ILE A C 1
ATOM 1298 O O . ILE A 1 162 ? 3.406 -20.280 -4.745 1.00 86.81 162 ILE A O 1
ATOM 1302 N N . ASP A 1 163 ? 5.148 -19.457 -3.591 1.00 87.31 163 ASP A N 1
ATOM 1303 C CA . ASP A 1 163 ? 5.687 -20.769 -3.202 1.00 87.31 163 ASP A CA 1
ATOM 1304 C C . ASP A 1 163 ? 4.640 -21.627 -2.462 1.00 87.31 163 ASP A C 1
ATOM 1306 O O . ASP A 1 163 ? 4.432 -22.804 -2.778 1.00 87.31 163 ASP A O 1
ATOM 1310 N N . VAL A 1 164 ? 3.908 -21.035 -1.509 1.00 85.06 164 VAL A N 1
ATOM 1311 C CA . VAL A 1 164 ? 2.808 -21.709 -0.793 1.00 85.06 164 VAL A CA 1
ATOM 1312 C C . VAL A 1 164 ? 1.688 -22.104 -1.747 1.00 85.06 164 VAL A C 1
ATOM 1314 O O . VAL A 1 164 ? 1.148 -23.212 -1.655 1.00 85.06 164 VAL A O 1
ATOM 1317 N N . PHE A 1 165 ? 1.309 -21.202 -2.651 1.00 87.56 165 PHE A N 1
ATOM 1318 C CA . PHE A 1 165 ? 0.256 -21.435 -3.628 1.00 87.56 165 PHE A CA 1
ATOM 1319 C C . PHE A 1 165 ? 0.620 -22.590 -4.564 1.00 87.56 165 PHE A C 1
ATOM 1321 O O . PHE A 1 165 ? -0.168 -23.523 -4.744 1.00 87.56 165 PHE A O 1
ATOM 1328 N N . GLU A 1 166 ? 1.826 -22.577 -5.124 1.00 88.62 166 GLU A N 1
ATOM 1329 C CA . GLU A 1 166 ? 2.341 -23.635 -5.988 1.00 88.62 166 GLU A CA 1
ATOM 1330 C C . GLU A 1 166 ? 2.459 -24.962 -5.234 1.00 88.62 166 GLU A C 1
ATOM 1332 O O . GLU A 1 166 ? 2.053 -26.003 -5.753 1.00 88.62 166 GLU A O 1
ATOM 1337 N N . GLY A 1 167 ? 2.907 -24.944 -3.975 1.00 86.06 167 GLY A N 1
ATOM 1338 C CA . GLY A 1 167 ? 2.967 -26.129 -3.121 1.00 86.06 167 GLY A CA 1
ATOM 1339 C C . GLY A 1 167 ? 1.591 -26.749 -2.846 1.00 86.06 167 GLY A C 1
ATOM 1340 O O . GLY A 1 167 ? 1.434 -27.976 -2.900 1.00 86.06 167 GLY A O 1
ATOM 1341 N N . LYS A 1 168 ? 0.570 -25.919 -2.595 1.00 84.25 168 LYS A N 1
ATOM 1342 C CA . LYS A 1 168 ? -0.814 -26.367 -2.356 1.00 84.25 168 LYS A CA 1
ATOM 1343 C C . LYS A 1 168 ? -1.493 -26.878 -3.623 1.00 84.25 168 LYS A C 1
ATOM 1345 O O . LYS A 1 168 ? -2.184 -27.896 -3.576 1.00 84.25 168 LYS A O 1
ATOM 1350 N N . THR A 1 169 ? -1.299 -26.195 -4.747 1.00 85.50 169 THR A N 1
ATOM 1351 C CA . THR A 1 169 ? -1.964 -26.522 -6.019 1.00 85.50 169 THR A CA 1
ATOM 1352 C C . THR A 1 169 ? -1.215 -27.560 -6.841 1.00 85.50 169 THR A C 1
ATOM 1354 O O . THR A 1 169 ? -1.814 -28.197 -7.707 1.00 85.50 169 THR A O 1
ATOM 1357 N N . LYS A 1 170 ? 0.088 -27.745 -6.597 1.00 85.19 170 LYS A N 1
ATOM 1358 C CA . LYS A 1 170 ? 0.992 -28.607 -7.374 1.00 85.19 170 LYS A CA 1
ATOM 1359 C C . LYS A 1 170 ? 0.935 -28.319 -8.881 1.00 85.19 170 LYS A C 1
ATOM 1361 O O . LYS A 1 170 ? 1.090 -29.232 -9.687 1.00 85.19 170 LYS A O 1
ATOM 1366 N N . GLY A 1 171 ? 0.652 -27.068 -9.256 1.00 80.69 171 GLY A N 1
ATOM 1367 C CA . GLY A 1 171 ? 0.505 -26.636 -10.650 1.00 80.69 171 GLY A CA 1
ATOM 1368 C C . GLY A 1 171 ? -0.825 -27.006 -11.322 1.00 80.69 171 GLY A C 1
ATOM 1369 O O . GLY A 1 171 ? -0.942 -26.881 -12.536 1.00 80.69 171 GLY A O 1
ATOM 1370 N N . HIS A 1 172 ? -1.835 -27.464 -10.572 1.00 83.75 172 HIS A N 1
ATOM 1371 C CA . HIS A 1 172 ? -3.156 -27.810 -11.121 1.00 83.75 172 HIS A CA 1
ATOM 1372 C C . HIS A 1 172 ? -4.146 -26.634 -11.176 1.00 83.75 172 HIS A C 1
ATOM 1374 O O . HIS A 1 172 ? -5.237 -26.784 -11.727 1.00 83.75 172 HIS A O 1
ATOM 1380 N N . ALA A 1 173 ? -3.791 -25.480 -10.608 1.00 85.81 173 ALA A N 1
ATOM 1381 C CA . ALA A 1 173 ? -4.624 -24.284 -10.600 1.00 85.81 173 ALA A CA 1
ATOM 1382 C C . ALA A 1 173 ? -3.780 -23.030 -10.846 1.00 85.81 173 ALA A C 1
ATOM 1384 O O . ALA A 1 173 ? -2.582 -23.008 -10.571 1.00 85.81 173 ALA A O 1
ATOM 1385 N N . PHE A 1 174 ? -4.434 -21.986 -11.344 1.00 86.81 174 PHE A N 1
ATOM 1386 C CA . PHE A 1 174 ? -3.847 -20.676 -11.591 1.00 86.81 174 PHE A CA 1
ATOM 1387 C C . PHE A 1 174 ? -4.242 -19.712 -10.471 1.00 86.81 174 PHE A C 1
ATOM 1389 O O . PHE A 1 174 ? -5.418 -19.617 -10.115 1.00 86.81 174 PHE A O 1
ATOM 1396 N N . GLY A 1 175 ? -3.266 -18.997 -9.915 1.00 86.75 175 GLY A N 1
ATOM 1397 C CA . GLY A 1 175 ? -3.503 -17.959 -8.914 1.00 86.75 175 GLY A CA 1
ATOM 1398 C C . GLY A 1 175 ? -3.773 -16.618 -9.586 1.00 86.75 175 GLY A C 1
ATOM 1399 O O . GLY A 1 175 ? -2.944 -16.148 -10.362 1.00 86.75 175 GLY A O 1
ATOM 1400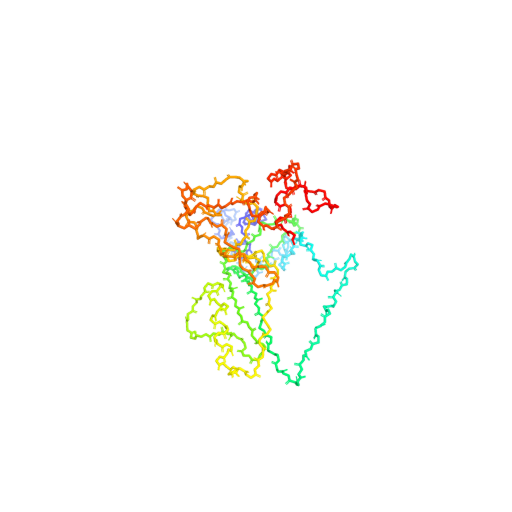 N N . LEU A 1 176 ? -4.912 -15.993 -9.287 1.00 88.88 176 LEU A N 1
ATOM 1401 C CA . LEU A 1 176 ? -5.195 -14.610 -9.672 1.00 88.88 176 LEU A CA 1
ATOM 1402 C C . LEU A 1 176 ? -4.961 -13.707 -8.460 1.00 88.88 176 LEU A C 1
ATOM 1404 O O . LEU A 1 176 ? -5.807 -13.650 -7.569 1.00 88.88 176 LEU A O 1
ATOM 1408 N N . PHE A 1 177 ? -3.813 -13.031 -8.432 1.00 87.69 177 PHE A N 1
ATOM 1409 C CA . PHE A 1 177 ? -3.442 -12.113 -7.357 1.00 87.69 177 PHE A CA 1
ATOM 1410 C C . PHE A 1 177 ? -4.025 -10.721 -7.618 1.00 87.69 177 PHE A C 1
ATOM 1412 O O . PHE A 1 177 ? -3.797 -10.129 -8.672 1.00 87.69 177 PHE A O 1
ATOM 1419 N N . LEU A 1 178 ? -4.791 -10.220 -6.656 1.00 86.44 178 LEU A N 1
ATOM 1420 C CA . LEU A 1 178 ? -5.527 -8.964 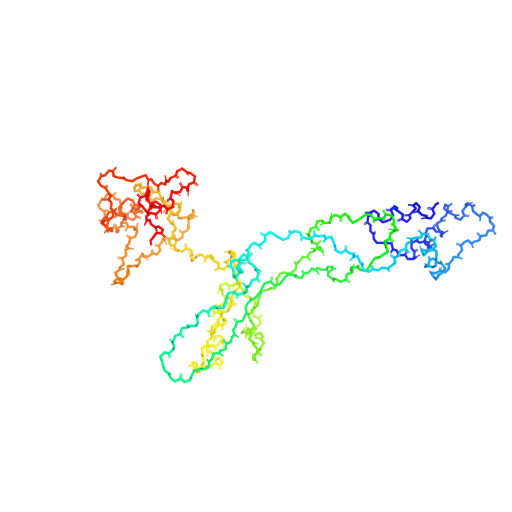-6.715 1.00 86.44 178 LEU A CA 1
ATOM 1421 C C . LEU A 1 178 ? -4.984 -8.026 -5.635 1.00 86.44 178 LEU A C 1
ATOM 1423 O O . LEU A 1 178 ? -5.028 -8.359 -4.449 1.00 86.44 178 LEU A O 1
ATOM 1427 N N . PHE A 1 179 ? -4.508 -6.861 -6.064 1.00 84.69 179 PHE A N 1
ATOM 1428 C CA . PHE A 1 179 ? -3.981 -5.793 -5.217 1.00 84.69 179 PHE A CA 1
ATOM 1429 C C . PHE A 1 179 ? -4.777 -4.509 -5.457 1.00 84.69 179 PHE A C 1
ATOM 1431 O O . PHE A 1 179 ? -5.386 -4.345 -6.518 1.00 84.69 179 PHE A O 1
ATOM 1438 N N . ASP A 1 180 ? -4.753 -3.588 -4.497 1.00 82.19 180 ASP A N 1
ATOM 1439 C CA . ASP A 1 180 ? -5.218 -2.227 -4.742 1.00 82.19 180 ASP A CA 1
ATOM 1440 C C . ASP A 1 180 ? -4.194 -1.428 -5.580 1.00 82.19 180 ASP A C 1
ATOM 1442 O O . ASP A 1 180 ? -3.048 -1.841 -5.786 1.00 82.19 180 ASP A O 1
ATOM 1446 N N . ASN A 1 181 ? -4.601 -0.251 -6.058 1.00 78.38 181 ASN A N 1
ATOM 1447 C CA . ASN A 1 181 ? -3.735 0.650 -6.823 1.00 78.38 181 ASN A CA 1
ATOM 1448 C C . ASN A 1 181 ? -2.889 1.573 -5.924 1.00 78.38 181 ASN A C 1
ATOM 1450 O O . ASN A 1 181 ? -2.546 2.686 -6.336 1.00 78.38 181 ASN A O 1
ATOM 1454 N N . ALA A 1 182 ? -2.545 1.155 -4.700 1.00 76.06 182 ALA A N 1
ATOM 1455 C CA . ALA A 1 182 ? -1.701 1.961 -3.829 1.00 76.06 182 ALA A CA 1
ATOM 1456 C C . ALA A 1 182 ? -0.350 2.282 -4.508 1.00 76.06 182 ALA A C 1
ATOM 1458 O O . ALA A 1 182 ? 0.244 1.426 -5.172 1.00 76.06 182 ALA A O 1
ATOM 1459 N N . PRO A 1 183 ? 0.209 3.496 -4.323 1.00 72.69 183 PRO A N 1
ATOM 1460 C CA . PRO A 1 183 ? 1.484 3.874 -4.939 1.00 72.69 183 PRO A CA 1
ATOM 1461 C C . PRO A 1 183 ? 2.656 2.941 -4.596 1.00 72.69 183 PRO A C 1
ATOM 1463 O O . PRO A 1 183 ? 3.610 2.842 -5.368 1.00 72.69 183 PRO A O 1
ATOM 1466 N N . SER A 1 184 ? 2.599 2.264 -3.444 1.00 72.81 184 SER A N 1
ATOM 1467 C CA . SER A 1 184 ? 3.551 1.226 -3.034 1.00 72.81 184 SER A CA 1
ATOM 1468 C C . SER A 1 184 ? 3.529 0.014 -3.969 1.00 72.81 184 SER A C 1
ATOM 1470 O O . SER A 1 184 ? 4.592 -0.493 -4.315 1.00 72.81 184 SER A O 1
ATOM 1472 N N . HIS A 1 185 ? 2.355 -0.409 -4.444 1.00 72.31 185 HIS A N 1
ATOM 1473 C CA . HIS A 1 185 ? 2.201 -1.533 -5.378 1.00 72.31 185 HIS A CA 1
ATOM 1474 C C . HIS A 1 185 ? 2.697 -1.205 -6.788 1.00 72.31 185 HIS A C 1
ATOM 1476 O O . HIS A 1 185 ? 3.112 -2.086 -7.534 1.00 72.31 185 HIS A O 1
ATOM 1482 N N . GLN A 1 186 ? 2.738 0.079 -7.142 1.00 71.69 186 GLN A N 1
ATOM 1483 C CA . GLN A 1 186 ? 3.285 0.554 -8.415 1.00 71.69 186 GLN A CA 1
ATOM 1484 C C . GLN A 1 186 ? 4.807 0.770 -8.370 1.00 71.69 186 GLN A C 1
ATOM 1486 O O . GLN A 1 186 ? 5.404 1.294 -9.321 1.00 71.69 186 GLN A O 1
ATOM 1491 N N . GLN A 1 187 ? 5.463 0.402 -7.264 1.00 73.62 187 GLN A N 1
ATOM 1492 C CA . GLN A 1 187 ? 6.900 0.557 -7.131 1.00 73.62 187 GLN A CA 1
ATOM 1493 C C . GLN A 1 187 ? 7.628 -0.352 -8.123 1.00 73.62 187 GLN A C 1
ATOM 1495 O O . GLN A 1 187 ? 7.522 -1.575 -8.111 1.00 73.62 187 GLN A O 1
ATOM 1500 N N . ARG A 1 188 ? 8.438 0.267 -8.981 1.00 73.75 188 ARG A N 1
ATOM 1501 C CA . ARG A 1 188 ? 9.299 -0.471 -9.903 1.00 73.75 188 ARG A CA 1
ATOM 1502 C C . ARG A 1 188 ? 10.447 -1.132 -9.142 1.00 73.75 188 ARG A C 1
ATOM 1504 O O . ARG A 1 188 ? 10.926 -0.597 -8.140 1.00 73.75 188 ARG A O 1
ATOM 1511 N N . ALA A 1 189 ? 10.936 -2.253 -9.670 1.00 75.06 189 ALA A N 1
ATOM 1512 C CA . ALA A 1 189 ? 12.121 -2.917 -9.140 1.00 75.06 189 ALA A CA 1
ATOM 1513 C C . ALA A 1 189 ? 13.300 -1.932 -9.010 1.00 75.06 189 ALA A C 1
ATOM 1515 O O . ALA A 1 189 ? 13.447 -1.014 -9.816 1.00 75.06 189 ALA A O 1
ATOM 1516 N N . ALA A 1 190 ? 14.178 -2.133 -8.025 1.00 78.50 190 ALA A N 1
ATOM 1517 C CA . ALA A 1 190 ? 15.321 -1.244 -7.798 1.00 78.50 190 ALA A CA 1
ATOM 1518 C C . ALA A 1 190 ? 16.214 -0.990 -9.042 1.00 78.50 190 ALA A C 1
ATOM 1520 O O . ALA A 1 190 ? 16.655 0.149 -9.205 1.00 78.50 190 ALA A O 1
ATOM 1521 N N . PRO A 1 191 ? 16.481 -1.980 -9.927 1.00 80.06 191 PRO A N 1
ATOM 1522 C CA . PRO A 1 191 ? 17.225 -1.754 -11.168 1.00 80.06 191 PRO A CA 1
ATOM 1523 C C . PRO A 1 191 ? 16.343 -1.325 -12.356 1.00 80.06 191 PRO A C 1
ATOM 1525 O O . PRO A 1 191 ? 16.848 -1.216 -13.471 1.00 80.06 191 PRO A O 1
ATOM 1528 N N . ALA A 1 192 ? 15.037 -1.119 -12.174 1.00 78.81 192 ALA A N 1
ATOM 1529 C CA . ALA A 1 192 ? 14.139 -0.796 -13.275 1.00 78.81 192 ALA A CA 1
ATOM 1530 C C . ALA A 1 192 ? 14.443 0.573 -13.899 1.00 78.81 192 ALA A C 1
ATOM 1532 O O . ALA A 1 192 ? 14.892 1.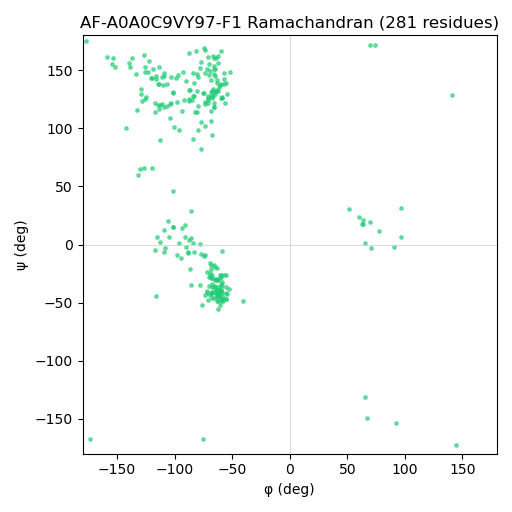518 -13.242 1.00 78.81 192 ALA A O 1
ATOM 1533 N N . LEU A 1 193 ? 14.129 0.686 -15.188 1.00 75.94 193 LEU A N 1
ATOM 1534 C CA . LEU A 1 193 ? 14.319 1.900 -15.968 1.00 75.94 193 LEU A CA 1
ATOM 1535 C C . LEU A 1 193 ? 13.457 3.064 -15.443 1.00 75.94 193 LEU A C 1
ATOM 1537 O O . LEU A 1 193 ? 12.244 2.928 -15.244 1.00 75.94 193 LEU A O 1
ATOM 1541 N N . SER A 1 194 ? 14.074 4.239 -15.295 1.00 77.56 194 SER A N 1
ATOM 1542 C CA . SER A 1 194 ? 13.394 5.497 -14.969 1.00 77.56 194 SER A CA 1
ATOM 1543 C C . SER A 1 194 ? 14.031 6.664 -15.722 1.00 77.56 194 SER A C 1
ATOM 1545 O O . SER A 1 194 ? 15.058 7.203 -15.303 1.00 77.56 194 SER A O 1
ATOM 1547 N N . ALA A 1 195 ? 13.407 7.091 -16.824 1.00 78.50 195 ALA A N 1
ATOM 1548 C CA . ALA A 1 195 ? 13.914 8.198 -17.638 1.00 78.50 195 ALA A CA 1
ATOM 1549 C C . ALA A 1 195 ? 13.822 9.564 -16.930 1.00 78.50 195 ALA A C 1
ATOM 1551 O O . ALA A 1 195 ? 14.548 10.492 -17.269 1.00 78.50 195 ALA A O 1
ATOM 1552 N N . ARG A 1 196 ? 13.005 9.695 -15.871 1.00 81.19 196 ARG A N 1
ATOM 1553 C CA . ARG A 1 196 ? 12.772 10.968 -15.155 1.00 81.19 196 ARG A CA 1
ATOM 1554 C C . ARG A 1 196 ? 14.023 11.588 -14.538 1.00 81.19 196 ARG A C 1
ATOM 1556 O O . ARG A 1 196 ? 14.078 12.799 -14.360 1.00 81.19 196 ARG A O 1
ATOM 1563 N N . ARG A 1 197 ? 15.005 10.767 -14.164 1.00 79.50 197 ARG A N 1
ATOM 1564 C CA . ARG A 1 197 ? 16.257 11.231 -13.544 1.00 79.50 197 ARG A CA 1
ATOM 1565 C C . ARG A 1 197 ? 17.472 11.019 -14.435 1.00 79.50 197 ARG A C 1
ATOM 1567 O O . ARG A 1 197 ? 18.586 11.304 -13.993 1.00 79.50 197 ARG A O 1
ATOM 1574 N N . MET A 1 198 ? 17.271 10.494 -15.644 1.00 86.25 198 MET A N 1
ATOM 1575 C CA . MET A 1 198 ? 18.363 10.268 -16.574 1.00 86.25 198 MET A CA 1
ATOM 1576 C C . MET A 1 198 ? 18.899 11.612 -17.050 1.00 86.25 198 MET A C 1
ATOM 1578 O O . MET A 1 198 ? 18.131 12.492 -17.435 1.00 86.25 198 MET A O 1
ATOM 1582 N N . PRO A 1 199 ? 20.216 11.808 -17.023 1.00 86.38 199 PRO A N 1
ATOM 1583 C CA . PRO A 1 199 ? 20.794 13.032 -17.526 1.00 86.38 199 PRO A CA 1
ATOM 1584 C C . PRO A 1 199 ? 21.060 12.899 -19.034 1.00 86.38 199 PRO A C 1
ATOM 1586 O O . PRO A 1 199 ? 21.056 11.793 -19.565 1.00 86.38 199 PRO A O 1
ATOM 1589 N N . LYS A 1 200 ? 21.307 14.015 -19.732 1.00 84.38 200 LYS A N 1
ATOM 1590 C CA . LYS A 1 200 ? 21.372 14.032 -21.208 1.00 84.38 200 LYS A CA 1
ATOM 1591 C C . LYS A 1 200 ? 22.662 13.448 -21.829 1.00 84.38 200 LYS A C 1
ATOM 1593 O O . LYS A 1 200 ? 22.536 12.544 -22.637 1.00 84.38 200 LYS A O 1
ATOM 1598 N N . GLY A 1 201 ? 23.873 13.881 -21.431 1.00 79.62 201 GLY A N 1
ATOM 1599 C CA . GLY A 1 201 ? 25.158 13.434 -22.054 1.00 79.62 201 GLY A CA 1
ATOM 1600 C C . GLY A 1 201 ? 26.270 13.038 -21.056 1.00 79.62 201 GLY A C 1
ATOM 1601 O O . GLY A 1 201 ? 26.259 13.613 -19.986 1.00 79.62 201 GLY A O 1
ATOM 1602 N N . PRO A 1 202 ? 27.157 12.053 -21.336 1.00 76.19 202 PRO A N 1
ATOM 1603 C CA . PRO A 1 202 ? 27.584 10.819 -20.582 1.00 76.19 202 PRO A CA 1
ATOM 1604 C C . PRO A 1 202 ? 28.166 10.943 -19.146 1.00 76.19 202 PRO A C 1
ATOM 1606 O O . PRO A 1 202 ? 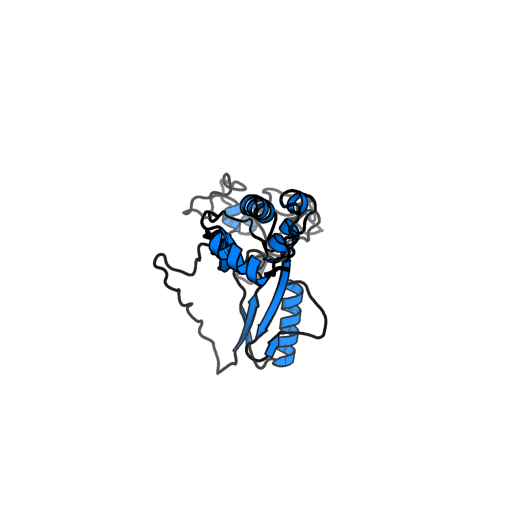28.726 11.975 -18.787 1.00 76.19 202 PRO A O 1
ATOM 1609 N N . SER A 1 203 ? 27.937 9.948 -18.245 1.00 78.12 203 SER A N 1
ATOM 1610 C CA . SER A 1 203 ? 28.229 10.024 -16.775 1.00 78.12 203 SER A CA 1
ATOM 1611 C C . SER A 1 203 ? 29.028 8.849 -16.244 1.00 78.12 203 SER A C 1
ATOM 1613 O O . SER A 1 203 ? 28.618 7.709 -16.439 1.00 78.12 203 SER A O 1
ATOM 1615 N N . GLU A 1 204 ? 30.048 9.139 -15.441 1.00 79.69 204 GLU A N 1
ATOM 1616 C CA . GLU A 1 204 ? 30.790 8.122 -14.695 1.00 79.69 204 GLU A CA 1
ATOM 1617 C C . GLU A 1 204 ? 30.005 7.550 -13.507 1.00 79.69 204 GLU A C 1
ATOM 1619 O O . GLU A 1 204 ? 29.998 6.344 -13.283 1.00 79.69 204 GLU A O 1
ATOM 1624 N N . SER A 1 205 ? 29.341 8.414 -12.735 1.00 72.69 205 SER A N 1
ATOM 1625 C CA . SER A 1 205 ? 28.828 8.079 -11.398 1.00 72.69 205 SER A CA 1
ATOM 1626 C C . SER A 1 205 ? 27.306 8.117 -11.280 1.00 72.69 205 SER A C 1
ATOM 1628 O O . SER A 1 205 ? 26.767 7.990 -10.177 1.00 72.69 205 SER A O 1
ATOM 1630 N N . TRP A 1 206 ? 26.590 8.309 -12.391 1.00 78.44 206 TRP A N 1
ATOM 1631 C CA . TRP A 1 206 ? 25.135 8.384 -12.343 1.00 78.44 206 TRP A CA 1
ATOM 1632 C C . TRP A 1 206 ? 24.505 7.017 -12.055 1.00 78.44 206 TRP A C 1
ATOM 1634 O O . TRP A 1 206 ? 24.716 6.037 -12.769 1.00 78.44 206 TRP A O 1
ATOM 1644 N N . ALA A 1 207 ? 23.668 7.005 -11.024 1.00 71.81 207 ALA A N 1
ATOM 1645 C CA . ALA A 1 207 ? 22.723 5.952 -10.698 1.00 71.81 207 ALA A CA 1
ATOM 1646 C C . ALA A 1 207 ? 21.413 6.616 -10.244 1.00 71.81 207 ALA A C 1
ATOM 1648 O O . ALA A 1 207 ? 21.431 7.734 -9.719 1.00 71.81 207 ALA A O 1
ATOM 1649 N N . HIS A 1 208 ? 20.274 5.940 -10.424 1.00 69.38 208 HIS A N 1
ATOM 1650 C CA . HIS A 1 208 ? 18.959 6.489 -10.057 1.00 69.38 208 HIS A CA 1
ATOM 1651 C C . HIS A 1 208 ? 18.868 6.855 -8.560 1.00 69.38 208 HIS A C 1
ATOM 1653 O O . HIS A 1 208 ? 18.258 7.863 -8.180 1.00 69.38 208 HIS A O 1
ATOM 1659 N N . HIS A 1 209 ? 19.535 6.059 -7.721 1.00 72.50 209 HIS A N 1
ATOM 1660 C CA . HIS A 1 209 ? 19.780 6.318 -6.306 1.00 72.50 209 HIS A CA 1
ATOM 1661 C C . HIS A 1 209 ? 21.289 6.373 -6.061 1.00 72.50 209 HIS A C 1
ATOM 1663 O O . HIS A 1 209 ? 22.037 5.603 -6.663 1.00 72.50 209 HIS A O 1
ATOM 1669 N N . LYS A 1 210 ? 21.751 7.257 -5.167 1.00 71.69 210 LYS A N 1
ATOM 1670 C CA . LYS A 1 210 ? 23.161 7.261 -4.742 1.00 71.69 210 LYS A CA 1
ATOM 1671 C C . LYS A 1 210 ? 23.502 5.875 -4.187 1.00 71.69 210 LYS A C 1
ATOM 1673 O O . LYS A 1 210 ? 22.832 5.424 -3.264 1.00 71.69 210 LYS A O 1
ATOM 1678 N N . SER A 1 211 ? 24.500 5.218 -4.776 1.00 74.56 211 SER A N 1
ATOM 1679 C CA . SER A 1 211 ? 24.887 3.832 -4.456 1.00 74.56 211 SER A CA 1
ATOM 1680 C C . SER A 1 211 ? 23.817 2.764 -4.748 1.00 74.56 211 SER A C 1
ATOM 1682 O O . SER A 1 211 ? 23.898 1.661 -4.216 1.00 74.56 211 SER A O 1
ATOM 1684 N N . GLY A 1 212 ? 22.814 3.074 -5.573 1.00 74.25 212 GLY A N 1
ATOM 1685 C CA . GLY A 1 212 ? 21.822 2.104 -6.038 1.00 74.25 212 GLY A CA 1
ATOM 1686 C C . GLY A 1 212 ? 22.387 1.130 -7.081 1.00 74.25 212 GLY A C 1
ATOM 1687 O O . GLY A 1 212 ? 23.470 1.369 -7.627 1.00 74.25 212 GLY A O 1
ATOM 1688 N N . PRO A 1 213 ? 21.659 0.039 -7.381 1.00 82.19 213 PRO A N 1
ATOM 1689 C CA . PRO A 1 213 ? 22.052 -0.885 -8.436 1.00 82.19 213 PRO A CA 1
ATOM 1690 C C . PRO A 1 213 ? 22.077 -0.185 -9.801 1.00 82.19 213 PRO A C 1
ATOM 1692 O O . PRO A 1 213 ? 21.397 0.823 -10.024 1.00 82.19 213 PRO A O 1
ATOM 1695 N N . ARG A 1 214 ? 22.865 -0.737 -10.729 1.00 82.19 214 ARG A N 1
ATOM 1696 C CA . ARG A 1 214 ? 22.807 -0.334 -12.138 1.00 82.19 214 ARG A CA 1
ATOM 1697 C C . ARG A 1 214 ? 21.450 -0.702 -12.721 1.00 82.19 214 ARG A C 1
ATOM 1699 O O . ARG A 1 214 ? 20.838 -1.677 -12.288 1.00 82.19 214 ARG A O 1
ATOM 1706 N N . MET A 1 215 ? 21.009 0.073 -13.706 1.00 85.00 215 MET A N 1
ATOM 1707 C CA . MET A 1 215 ? 19.784 -0.266 -14.417 1.00 85.00 215 MET A CA 1
ATOM 1708 C C . MET A 1 215 ? 19.948 -1.596 -15.149 1.00 85.00 215 MET A C 1
ATOM 1710 O O . MET A 1 215 ? 21.024 -1.887 -15.676 1.00 85.00 215 MET A O 1
ATOM 1714 N N . CYS A 1 216 ? 18.888 -2.398 -15.155 1.00 83.25 216 CYS A N 1
ATOM 1715 C CA . CYS A 1 216 ? 18.833 -3.626 -15.934 1.00 83.25 216 CYS A CA 1
ATOM 1716 C C . CYS A 1 216 ? 18.828 -3.314 -17.435 1.00 83.25 216 CYS A C 1
ATOM 1718 O O . CYS A 1 216 ? 18.519 -2.193 -17.839 1.00 83.25 216 CYS A O 1
ATOM 1720 N N . LEU A 1 217 ? 19.152 -4.317 -18.253 1.00 84.38 217 LEU A N 1
ATOM 1721 C CA . LEU A 1 217 ? 19.090 -4.196 -19.707 1.00 84.38 217 LEU A CA 1
ATOM 1722 C C . LEU A 1 217 ? 17.678 -3.791 -20.150 1.00 84.38 217 LEU A C 1
ATOM 1724 O O . LEU A 1 217 ? 16.684 -4.309 -19.633 1.00 84.38 217 LEU A O 1
ATOM 1728 N N . GLY A 1 218 ? 17.604 -2.875 -21.112 1.00 79.31 218 GLY A N 1
ATOM 1729 C CA . GLY A 1 218 ? 16.380 -2.617 -21.857 1.00 79.31 218 GLY A CA 1
ATOM 1730 C C . GLY A 1 218 ? 16.074 -3.817 -22.743 1.00 79.31 218 GLY A C 1
ATOM 1731 O O . GLY A 1 218 ? 16.994 -4.511 -23.178 1.00 79.31 218 GLY A O 1
ATOM 1732 N N . LYS A 1 219 ? 14.795 -4.078 -23.003 1.00 80.31 219 LYS A N 1
ATOM 1733 C CA . LYS A 1 219 ? 14.371 -5.150 -23.902 1.00 80.31 219 LYS A CA 1
ATOM 1734 C C . LYS A 1 219 ? 13.459 -4.570 -24.972 1.00 80.31 219 LYS A C 1
ATOM 1736 O O . LYS A 1 219 ? 12.494 -3.881 -24.648 1.00 80.31 219 LYS A O 1
ATOM 1741 N N . PHE A 1 220 ? 13.809 -4.807 -26.225 1.00 74.00 220 PHE A N 1
ATOM 1742 C CA . PHE A 1 220 ? 13.034 -4.391 -27.384 1.00 74.00 220 PHE A CA 1
ATOM 1743 C C . PHE A 1 220 ? 11.888 -5.380 -27.653 1.00 74.00 220 PHE A C 1
ATOM 1745 O O . PHE A 1 220 ? 11.864 -6.493 -27.123 1.00 74.00 220 PHE A O 1
ATOM 1752 N N . SER A 1 221 ? 10.935 -4.982 -28.499 1.00 74.81 221 SER A N 1
ATOM 1753 C CA . SER A 1 221 ? 9.812 -5.831 -28.928 1.00 74.81 221 SER A CA 1
ATOM 1754 C C . SER A 1 221 ? 10.244 -7.058 -29.741 1.00 74.81 221 SER A C 1
ATOM 1756 O O . SER A 1 221 ? 9.493 -8.024 -29.833 1.00 74.81 221 SER A O 1
ATOM 1758 N N . ASP A 1 222 ? 11.451 -7.036 -30.302 1.00 81.50 222 ASP A N 1
ATOM 1759 C CA . ASP A 1 222 ? 12.079 -8.121 -31.060 1.00 81.50 222 ASP A CA 1
ATOM 1760 C C . ASP A 1 222 ? 12.983 -9.028 -30.196 1.00 81.50 222 ASP A C 1
ATOM 1762 O O . ASP A 1 222 ? 13.760 -9.815 -30.730 1.00 81.50 222 ASP A O 1
ATOM 1766 N N . ASP A 1 223 ? 12.872 -8.930 -28.865 1.00 78.25 223 ASP A N 1
ATOM 1767 C CA . ASP A 1 223 ? 13.651 -9.672 -27.860 1.00 78.25 223 ASP A CA 1
ATOM 1768 C C . ASP A 1 223 ? 15.131 -9.261 -27.743 1.00 78.25 223 ASP A C 1
ATOM 1770 O O . ASP A 1 223 ? 15.834 -9.740 -26.845 1.00 78.25 223 ASP A O 1
ATOM 1774 N N . ASN A 1 224 ? 15.608 -8.327 -28.574 1.00 82.94 224 ASN A N 1
ATOM 1775 C CA . ASN A 1 224 ? 16.956 -7.789 -28.440 1.00 82.94 224 ASN A CA 1
ATOM 1776 C C . ASN A 1 224 ? 17.103 -7.002 -27.135 1.00 82.94 224 ASN A C 1
ATOM 1778 O O . ASN A 1 224 ? 16.139 -6.465 -26.580 1.00 82.94 224 ASN A O 1
ATOM 1782 N N . THR A 1 225 ? 18.334 -6.926 -26.633 1.00 85.50 225 THR A N 1
ATOM 1783 C CA . THR A 1 225 ? 18.638 -6.199 -25.400 1.00 85.50 225 THR A CA 1
ATOM 1784 C C . THR A 1 225 ? 19.431 -4.934 -25.677 1.00 85.50 225 THR A C 1
ATOM 1786 O O . THR A 1 225 ? 20.282 -4.887 -26.565 1.00 85.50 225 THR A O 1
ATOM 1789 N N . GLN A 1 226 ? 19.159 -3.901 -24.887 1.00 83.62 226 GLN A N 1
ATOM 1790 C CA . GLN A 1 226 ? 19.931 -2.673 -24.877 1.00 83.62 226 GLN A CA 1
ATOM 1791 C C . GLN A 1 226 ? 20.691 -2.550 -23.564 1.00 83.62 226 GLN A C 1
ATOM 1793 O O . GLN A 1 226 ? 20.093 -2.486 -22.487 1.00 83.62 226 GLN A O 1
ATOM 1798 N N . ASP A 1 227 ? 22.016 -2.471 -23.657 1.00 87.81 227 ASP A N 1
ATOM 1799 C CA . ASP A 1 227 ? 22.822 -2.044 -22.523 1.00 87.81 227 ASP A CA 1
ATOM 1800 C C . ASP A 1 227 ? 22.803 -0.520 -22.427 1.00 87.81 227 ASP A C 1
ATOM 1802 O O . ASP A 1 227 ? 23.030 0.199 -23.403 1.00 87.81 227 ASP A O 1
ATOM 1806 N N . PHE A 1 228 ? 22.547 -0.037 -21.223 1.00 87.81 228 PHE A N 1
ATOM 1807 C CA . PHE A 1 228 ? 22.523 1.372 -20.873 1.00 87.81 228 PHE A CA 1
ATOM 1808 C C . PHE A 1 228 ? 23.890 1.912 -20.459 1.00 87.81 228 PHE A C 1
ATOM 1810 O O . PHE A 1 228 ? 24.041 3.117 -20.242 1.00 87.81 228 PHE A O 1
ATOM 1817 N N . TYR A 1 229 ? 24.885 1.042 -20.337 1.00 88.81 229 TYR A N 1
ATOM 1818 C CA . TYR A 1 229 ? 26.240 1.379 -19.946 1.00 88.81 229 TYR A CA 1
ATOM 1819 C C . TYR A 1 229 ? 27.215 1.021 -21.066 1.00 88.81 229 TYR A C 1
ATOM 1821 O O . TYR A 1 229 ? 26.990 0.114 -21.867 1.00 88.81 229 TYR A O 1
ATOM 1829 N N . TYR A 1 230 ? 28.314 1.763 -21.149 1.00 88.50 230 TYR A N 1
ATOM 1830 C CA . TYR A 1 230 ? 29.408 1.395 -22.037 1.00 88.50 230 TYR A CA 1
ATOM 1831 C C . TYR A 1 230 ? 30.125 0.145 -21.511 1.00 88.50 230 TYR A C 1
ATOM 1833 O O . TYR A 1 230 ? 30.269 -0.011 -20.292 1.00 88.50 230 TYR A O 1
ATOM 1841 N N . PRO A 1 231 ? 30.631 -0.720 -22.405 1.00 88.12 231 PRO A N 1
ATOM 1842 C CA . PRO A 1 231 ? 31.317 -1.936 -22.001 1.00 88.12 231 PRO A CA 1
ATOM 1843 C C . PRO A 1 231 ? 32.628 -1.627 -21.267 1.00 88.12 231 PRO A C 1
ATOM 1845 O O . PRO A 1 231 ? 33.215 -0.550 -21.397 1.00 88.12 231 PRO A O 1
ATOM 1848 N N . ASP A 1 232 ? 33.120 -2.606 -20.511 1.00 87.56 232 ASP A N 1
ATOM 1849 C CA . ASP A 1 232 ? 34.341 -2.481 -19.702 1.00 87.56 232 ASP A CA 1
ATOM 1850 C C . ASP A 1 232 ? 35.596 -2.166 -20.527 1.00 87.56 232 ASP A C 1
ATOM 1852 O O . ASP A 1 232 ? 36.543 -1.573 -20.019 1.00 87.56 232 ASP A O 1
ATOM 1856 N N . ASN A 1 233 ? 35.599 -2.552 -21.802 1.00 88.69 233 ASN A N 1
ATOM 1857 C CA . ASN A 1 233 ? 36.695 -2.328 -22.741 1.00 88.69 233 ASN A CA 1
ATOM 1858 C C . ASN A 1 233 ? 36.569 -1.013 -23.531 1.00 88.69 233 ASN A C 1
ATOM 1860 O O . ASN A 1 233 ? 37.351 -0.790 -24.457 1.00 88.69 233 ASN A O 1
ATOM 1864 N N . HIS A 1 234 ? 35.594 -0.154 -23.214 1.00 86.00 234 HIS A N 1
ATOM 1865 C CA . HIS A 1 234 ? 35.408 1.094 -23.942 1.00 86.00 234 HIS A CA 1
ATOM 1866 C C . HIS A 1 234 ? 36.628 2.023 -23.741 1.00 86.00 234 HIS A C 1
ATOM 1868 O O . HIS A 1 234 ? 37.021 2.276 -22.602 1.00 86.00 234 HIS A O 1
ATOM 1874 N N . PRO A 1 235 ? 37.225 2.577 -24.815 1.00 85.38 235 PRO A N 1
ATOM 1875 C CA . PRO A 1 235 ? 38.565 3.176 -24.774 1.00 85.38 235 PRO A CA 1
ATOM 1876 C C . PRO A 1 235 ? 38.676 4.480 -23.971 1.00 85.38 235 PRO A C 1
ATOM 1878 O O . PRO A 1 235 ? 39.765 4.823 -23.522 1.00 85.38 235 PRO A O 1
ATOM 1881 N N . LEU A 1 236 ? 37.574 5.222 -23.818 1.00 83.94 236 LEU A N 1
ATOM 1882 C CA . LEU A 1 236 ? 37.563 6.540 -23.160 1.00 83.94 236 LEU A CA 1
ATOM 1883 C C . LEU A 1 236 ? 36.734 6.570 -21.869 1.00 83.94 236 LEU A C 1
ATOM 1885 O O . LEU A 1 236 ? 37.167 7.132 -20.870 1.00 83.94 236 LEU A O 1
ATOM 1889 N N . ILE A 1 237 ? 35.540 5.976 -21.902 1.00 84.94 237 ILE A N 1
ATOM 1890 C CA . ILE A 1 237 ? 34.542 6.036 -20.823 1.00 84.94 237 ILE A CA 1
ATOM 1891 C C . ILE A 1 237 ? 33.968 4.648 -20.459 1.00 84.94 237 ILE A C 1
ATOM 1893 O O . ILE A 1 237 ? 32.765 4.415 -20.588 1.00 84.94 237 ILE A O 1
ATOM 1897 N N . PRO A 1 238 ? 34.807 3.687 -20.031 1.00 85.88 238 PRO A N 1
ATOM 1898 C CA . PRO A 1 238 ? 34.346 2.347 -19.665 1.00 85.88 238 PRO A CA 1
ATOM 1899 C C . PRO A 1 238 ? 33.355 2.406 -18.505 1.00 85.88 238 PRO A C 1
ATOM 1901 O O . PRO A 1 238 ? 33.577 3.129 -17.535 1.00 85.88 238 PRO A O 1
ATOM 1904 N N . ARG A 1 239 ? 32.270 1.623 -18.585 1.00 83.75 239 ARG A N 1
ATOM 1905 C CA . ARG A 1 239 ? 31.200 1.523 -17.568 1.00 83.75 239 ARG A CA 1
ATOM 1906 C C . ARG A 1 239 ? 30.360 2.775 -17.342 1.00 83.75 239 ARG A C 1
ATOM 1908 O O . ARG A 1 239 ? 29.486 2.753 -16.473 1.00 83.75 239 ARG A O 1
ATOM 1915 N N . TRP A 1 240 ? 30.603 3.856 -18.076 1.00 86.69 240 TRP A N 1
ATOM 1916 C CA . TRP A 1 240 ? 29.796 5.062 -17.942 1.00 86.69 240 TRP A CA 1
ATOM 1917 C C . TRP A 1 240 ? 28.369 4.789 -18.407 1.00 86.69 240 TRP A C 1
ATOM 1919 O O . TRP A 1 240 ? 28.141 4.009 -19.330 1.00 86.69 240 TRP A O 1
ATOM 1929 N N . PHE A 1 241 ? 27.403 5.449 -17.778 1.00 86.75 241 PHE A N 1
ATOM 1930 C CA . PHE A 1 241 ? 26.029 5.444 -18.262 1.00 86.75 241 PHE A CA 1
ATOM 1931 C C . PHE A 1 241 ? 25.971 6.197 -19.602 1.00 86.75 241 PHE A C 1
ATOM 1933 O O . PHE A 1 241 ? 26.416 7.352 -19.672 1.00 86.75 241 PHE A O 1
ATOM 1940 N N . LYS A 1 242 ? 25.430 5.538 -20.640 1.00 86.94 242 LYS A N 1
ATOM 1941 C CA . LYS A 1 242 ? 25.336 6.028 -22.028 1.00 86.94 242 LYS A CA 1
ATOM 1942 C C . LYS A 1 242 ? 24.484 7.284 -22.155 1.00 86.94 242 LYS A C 1
ATOM 1944 O O . LYS A 1 242 ? 24.876 8.194 -22.875 1.00 86.94 242 LYS A O 1
ATOM 1949 N N . ARG A 1 243 ? 23.403 7.356 -21.359 1.00 86.06 243 ARG A N 1
ATOM 1950 C CA . ARG A 1 243 ? 22.421 8.456 -21.281 1.00 86.06 243 ARG A CA 1
ATOM 1951 C C . ARG A 1 243 ? 21.445 8.565 -22.440 1.00 86.06 243 ARG A C 1
ATOM 1953 O O . ARG A 1 243 ? 21.544 7.846 -23.419 1.00 86.06 243 ARG A O 1
ATOM 1960 N N . MET A 1 244 ? 20.461 9.450 -22.264 1.00 88.69 244 MET A N 1
ATOM 1961 C CA . MET A 1 244 ? 19.278 9.522 -23.118 1.00 88.69 244 MET A CA 1
ATOM 1962 C C . MET A 1 244 ? 19.618 9.777 -24.586 1.00 88.69 244 MET A C 1
ATOM 1964 O O . MET A 1 244 ? 19.041 9.126 -25.437 1.00 88.69 244 MET A O 1
ATOM 1968 N N . GLU A 1 245 ? 20.562 10.670 -24.881 1.00 89.31 245 GLU A N 1
ATOM 1969 C CA . GLU A 1 245 ? 20.938 11.006 -26.262 1.00 89.31 245 GLU A CA 1
ATOM 1970 C C . GLU A 1 245 ? 21.497 9.795 -27.014 1.00 89.31 245 GLU A C 1
ATOM 1972 O O . GLU A 1 245 ? 20.899 9.365 -27.993 1.00 89.31 245 GLU A O 1
ATOM 1977 N N . GLN A 1 246 ? 22.538 9.154 -26.474 1.00 88.56 246 GLN A N 1
ATOM 1978 C CA . GLN A 1 246 ? 23.118 7.943 -27.060 1.00 88.56 246 GLN A CA 1
ATOM 1979 C C . GLN A 1 246 ? 22.102 6.796 -27.156 1.00 88.56 246 GLN A C 1
ATOM 1981 O O . GLN A 1 246 ? 22.096 6.060 -28.137 1.00 88.56 246 GLN A O 1
ATOM 1986 N N . ILE A 1 247 ? 21.251 6.627 -26.137 1.00 88.12 247 ILE A N 1
ATOM 1987 C CA . ILE A 1 247 ? 20.196 5.606 -26.143 1.00 88.12 247 ILE A CA 1
ATOM 1988 C C . ILE A 1 247 ? 19.249 5.866 -27.318 1.00 88.12 247 ILE A C 1
ATOM 1990 O O . ILE A 1 247 ? 19.031 4.971 -28.122 1.00 88.12 247 ILE A O 1
ATOM 1994 N N . ILE A 1 248 ? 18.730 7.087 -27.456 1.00 88.25 248 ILE A N 1
ATOM 1995 C CA . ILE A 1 248 ? 17.780 7.467 -28.511 1.00 88.25 248 ILE A CA 1
ATOM 1996 C C . ILE A 1 248 ? 18.427 7.398 -29.907 1.00 88.25 248 ILE A C 1
ATOM 1998 O O . ILE A 1 248 ? 17.773 6.982 -30.864 1.00 88.25 248 ILE A O 1
ATOM 2002 N N . GLU A 1 249 ? 19.709 7.750 -30.032 1.00 88.75 249 GLU A N 1
ATOM 2003 C CA . GLU A 1 249 ? 20.492 7.559 -31.260 1.00 88.75 249 GLU A CA 1
ATOM 2004 C C . GLU A 1 249 ? 20.620 6.078 -31.633 1.00 88.75 249 GLU A C 1
ATOM 2006 O O . GLU A 1 249 ? 20.403 5.722 -32.789 1.00 88.75 249 GLU A O 1
ATOM 2011 N N . GLU A 1 250 ? 20.904 5.199 -30.665 1.00 86.94 250 GLU A N 1
ATOM 2012 C CA . GLU A 1 250 ? 20.929 3.743 -30.872 1.00 86.94 250 GLU A CA 1
ATOM 2013 C C . GLU A 1 250 ? 19.552 3.195 -31.291 1.00 86.94 250 GLU A C 1
ATOM 2015 O O . GLU A 1 250 ? 19.489 2.243 -32.066 1.00 86.94 250 GLU A O 1
ATOM 2020 N N . TYR A 1 251 ? 18.458 3.821 -30.838 1.00 82.12 251 TYR A N 1
ATOM 2021 C CA . TYR A 1 251 ? 17.089 3.536 -31.293 1.00 82.12 251 TYR A CA 1
ATOM 2022 C C . TYR A 1 251 ? 16.775 4.091 -32.696 1.00 82.12 251 TYR A C 1
ATOM 2024 O O . TYR A 1 251 ? 15.722 3.776 -33.247 1.00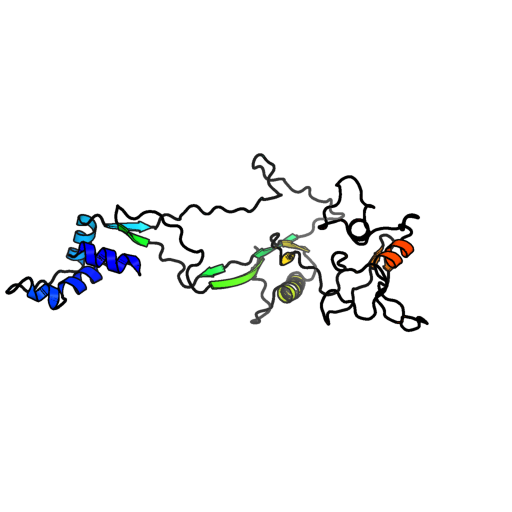 82.12 251 TYR A O 1
ATOM 2032 N N . GLY A 1 252 ? 17.640 4.928 -33.281 1.00 85.75 252 GLY A N 1
ATOM 2033 C CA . GLY A 1 252 ? 17.382 5.597 -34.561 1.00 85.75 252 GLY A CA 1
ATOM 2034 C C . GLY A 1 252 ? 16.287 6.669 -34.494 1.00 85.75 252 GLY A C 1
ATOM 2035 O O . GLY A 1 252 ? 15.720 7.029 -35.521 1.00 85.75 252 GLY A O 1
ATOM 2036 N N . LEU A 1 253 ? 15.979 7.171 -33.294 1.00 87.00 253 LEU A N 1
ATOM 2037 C CA . LEU A 1 253 ? 14.909 8.143 -33.036 1.00 87.00 253 LEU A CA 1
ATOM 2038 C C . LEU A 1 253 ? 15.444 9.558 -32.770 1.00 87.00 253 LEU A C 1
ATOM 2040 O O . LEU A 1 253 ? 14.689 10.450 -32.386 1.00 87.00 253 LEU A O 1
ATOM 2044 N N . TRP A 1 254 ? 16.751 9.771 -32.933 1.00 88.19 254 TRP A N 1
ATOM 2045 C CA . TRP A 1 254 ? 17.373 11.062 -32.668 1.00 88.19 254 TRP A CA 1
ATOM 2046 C C . TRP A 1 254 ? 17.145 12.036 -33.834 1.00 88.19 254 TRP A C 1
ATOM 2048 O O . TRP A 1 254 ? 17.576 11.749 -34.954 1.00 88.19 254 TRP A O 1
ATOM 2058 N N . PRO A 1 255 ? 16.484 13.186 -33.614 1.00 86.81 255 PRO A N 1
ATOM 2059 C CA . PRO A 1 255 ? 16.223 14.145 -34.680 1.00 86.81 255 PRO A CA 1
ATOM 2060 C C . PRO A 1 255 ? 17.467 14.974 -35.013 1.00 86.81 255 PRO A C 1
ATOM 2062 O O . PRO A 1 255 ? 18.283 15.271 -34.141 1.00 86.81 255 PRO A O 1
ATOM 2065 N N . GLU A 1 256 ? 17.567 15.443 -36.260 1.00 83.31 256 GLU A N 1
ATOM 2066 C CA . GLU A 1 256 ? 18.710 16.243 -36.735 1.00 83.31 256 GLU A CA 1
ATOM 2067 C C . GLU A 1 256 ? 18.902 17.551 -35.950 1.00 83.31 256 GLU A C 1
ATOM 2069 O O . GLU A 1 256 ? 20.034 17.971 -35.711 1.00 83.31 256 GLU A O 1
ATOM 2074 N N . GLN A 1 257 ? 17.811 18.183 -35.493 1.00 85.12 257 GLN A N 1
ATOM 2075 C CA . GLN A 1 257 ? 17.881 19.378 -34.640 1.00 85.12 257 GLN A CA 1
ATOM 2076 C C . GLN A 1 257 ? 18.310 19.095 -33.186 1.00 85.12 257 GLN A C 1
ATOM 2078 O O . GLN A 1 257 ? 18.557 20.034 -32.424 1.00 85.12 257 GLN A O 1
ATOM 2083 N N . GLY A 1 258 ? 18.390 17.820 -32.792 1.00 86.94 258 GLY A N 1
ATOM 2084 C CA . GLY A 1 258 ? 18.590 17.373 -31.417 1.00 86.94 258 GLY A CA 1
ATOM 2085 C C . GLY A 1 258 ? 17.380 17.619 -30.509 1.00 86.94 258 GLY A C 1
ATOM 2086 O O . GLY A 1 258 ? 16.412 18.286 -30.873 1.00 86.94 258 GLY A O 1
ATOM 2087 N N . LEU A 1 259 ? 17.437 17.075 -29.289 1.00 88.31 259 LEU A N 1
ATOM 2088 C CA . LEU A 1 259 ? 16.366 17.204 -28.292 1.00 88.31 259 LEU A CA 1
ATOM 2089 C C . LEU A 1 259 ? 16.849 17.821 -26.986 1.00 88.31 259 LEU A C 1
ATOM 2091 O O . LEU A 1 259 ? 17.969 17.586 -26.531 1.00 88.31 259 LEU A O 1
ATOM 2095 N N . ASN A 1 260 ? 15.972 18.561 -26.312 1.00 88.19 260 ASN A N 1
ATOM 2096 C CA . ASN A 1 260 ? 16.192 18.932 -24.916 1.00 88.19 260 ASN A CA 1
ATOM 2097 C C . ASN A 1 260 ? 16.050 17.705 -24.006 1.00 88.19 260 ASN A C 1
ATOM 2099 O O . ASN A 1 260 ? 15.357 16.746 -24.341 1.00 88.19 260 ASN A O 1
ATOM 2103 N N . ALA A 1 261 ? 16.692 17.737 -22.833 1.00 86.69 261 ALA A N 1
ATOM 2104 C CA . ALA A 1 261 ? 16.604 16.639 -21.866 1.00 86.69 261 ALA A CA 1
ATOM 2105 C C . ALA A 1 261 ? 15.156 16.417 -21.389 1.00 86.69 261 ALA A C 1
ATOM 2107 O O . ALA A 1 261 ? 14.686 15.286 -21.315 1.00 86.69 261 ALA A O 1
ATOM 2108 N N . GLN A 1 262 ? 14.457 17.514 -21.097 1.00 88.69 262 GLN A N 1
ATOM 2109 C CA . GLN A 1 262 ? 13.074 17.552 -20.633 1.00 88.69 262 GLN A CA 1
ATOM 2110 C C . GLN A 1 262 ? 12.433 18.893 -21.009 1.00 88.69 262 GLN A C 1
ATOM 2112 O O . GLN A 1 262 ? 13.138 19.898 -21.130 1.00 88.69 262 GLN A O 1
ATOM 2117 N N . CYS A 1 263 ? 11.107 18.918 -21.130 1.00 87.88 263 CYS A N 1
ATOM 2118 C CA . CYS A 1 263 ? 10.328 20.155 -21.164 1.00 87.88 263 CYS A CA 1
ATOM 2119 C C . CYS A 1 263 ? 10.296 20.831 -19.783 1.00 87.88 263 CYS A C 1
ATOM 2121 O O . CYS A 1 263 ? 10.560 20.208 -18.742 1.00 87.88 263 CYS A O 1
ATOM 2123 N N . GLU A 1 264 ? 9.961 22.120 -19.764 1.00 85.94 264 GLU A N 1
ATOM 2124 C CA . GLU A 1 264 ? 9.867 22.887 -18.526 1.00 85.94 264 GLU A CA 1
ATOM 2125 C C . GLU A 1 264 ? 8.826 22.266 -17.580 1.00 85.94 264 GLU A C 1
ATOM 2127 O O . GLU A 1 264 ? 7.688 21.984 -17.952 1.00 85.94 264 GLU A O 1
ATOM 2132 N N . GLY A 1 265 ? 9.244 21.971 -16.345 1.00 82.88 265 GLY A N 1
ATOM 2133 C CA . GLY A 1 265 ? 8.375 21.362 -15.336 1.00 82.88 265 GLY A CA 1
ATOM 2134 C C . GLY A 1 265 ? 7.831 19.965 -15.674 1.00 82.88 265 GLY A C 1
ATOM 2135 O O . GLY A 1 265 ? 6.862 19.561 -15.039 1.00 82.88 265 GLY A O 1
ATOM 2136 N N . PHE A 1 266 ? 8.424 19.235 -16.632 1.00 82.12 266 PHE A N 1
ATOM 2137 C CA . PHE A 1 266 ? 7.892 17.961 -17.158 1.00 82.12 266 PHE A CA 1
ATOM 2138 C C . PHE A 1 266 ? 6.494 18.084 -17.791 1.00 82.12 266 PHE A C 1
ATOM 2140 O O . PHE A 1 266 ? 5.762 17.102 -17.884 1.00 82.12 266 PHE A O 1
ATOM 2147 N N . LYS A 1 267 ? 6.125 19.287 -18.242 1.00 83.81 267 LYS A N 1
ATOM 2148 C CA . LYS A 1 267 ? 4.858 19.552 -18.927 1.00 83.81 267 LYS A CA 1
ATOM 2149 C C . LYS A 1 267 ? 5.097 19.511 -20.431 1.00 83.81 267 LYS A C 1
ATOM 2151 O O . LYS A 1 267 ? 5.642 20.455 -20.995 1.00 83.81 267 LYS A O 1
ATOM 2156 N N . CYS A 1 268 ? 4.773 18.378 -21.042 1.00 84.25 268 CYS A N 1
ATOM 2157 C CA . CYS A 1 268 ? 4.821 18.199 -22.493 1.00 84.25 268 CYS A CA 1
ATOM 2158 C C . CYS A 1 268 ? 3.441 18.523 -23.078 1.00 84.25 268 CYS A C 1
ATOM 2160 O O . CYS A 1 268 ? 2.443 18.301 -22.399 1.00 84.25 268 CYS A O 1
ATOM 2162 N N . GLU A 1 269 ? 3.385 19.039 -24.305 1.00 81.06 269 GLU A N 1
ATOM 2163 C CA . GLU A 1 269 ? 2.119 19.161 -25.038 1.00 81.06 269 GLU A CA 1
ATOM 2164 C C . GLU A 1 269 ? 1.599 17.762 -25.408 1.00 81.06 269 GLU A C 1
ATOM 2166 O O . GLU A 1 269 ? 2.387 16.870 -25.731 1.00 81.06 269 GLU A O 1
ATOM 2171 N N . ASP A 1 270 ? 0.282 17.558 -25.332 1.00 70.38 270 ASP A N 1
ATOM 2172 C CA . ASP A 1 270 ? -0.331 16.225 -25.434 1.00 70.38 270 ASP A CA 1
ATOM 2173 C C . ASP A 1 270 ? -0.222 15.598 -26.834 1.00 70.38 270 ASP A C 1
ATOM 2175 O O . ASP A 1 270 ? -0.273 14.377 -26.970 1.00 70.38 270 ASP A O 1
ATOM 2179 N N . GLU A 1 271 ? -0.019 16.413 -27.870 1.00 69.25 271 GLU A N 1
ATOM 2180 C CA . GLU A 1 271 ? -0.043 15.975 -29.272 1.00 69.25 271 GLU A CA 1
ATOM 2181 C C . GLU A 1 271 ? 1.331 15.522 -29.811 1.00 69.25 271 GLU A C 1
ATOM 2183 O O . GLU A 1 271 ? 1.416 15.062 -30.949 1.00 69.25 271 GLU A O 1
ATOM 2188 N N . GLY A 1 272 ? 2.403 15.602 -29.008 1.00 67.06 272 GLY A N 1
ATOM 2189 C CA . GLY A 1 272 ? 3.770 15.265 -29.429 1.00 67.06 272 GLY A CA 1
ATOM 2190 C C . GLY A 1 272 ? 4.498 14.302 -28.485 1.00 67.06 272 GLY A C 1
ATOM 2191 O O . GLY A 1 272 ? 4.594 14.526 -27.275 1.00 67.06 272 GLY A O 1
ATOM 2192 N N . THR A 1 273 ? 5.068 13.231 -29.040 1.00 72.88 273 THR A N 1
ATOM 2193 C CA . THR A 1 273 ? 5.907 12.263 -28.306 1.00 72.88 273 THR A CA 1
ATOM 2194 C C . THR A 1 273 ? 7.403 12.576 -28.392 1.00 72.88 273 THR A C 1
ATOM 2196 O O . THR A 1 273 ? 8.196 12.030 -27.629 1.00 72.88 273 THR A O 1
ATOM 2199 N N . ASP A 1 274 ? 7.797 13.493 -29.271 1.00 81.44 274 ASP A N 1
ATOM 2200 C CA . ASP A 1 274 ? 9.175 13.809 -29.652 1.00 81.44 274 ASP A CA 1
ATOM 2201 C C . ASP A 1 274 ? 9.667 15.173 -29.140 1.00 81.44 274 ASP A C 1
ATOM 2203 O O . ASP A 1 274 ? 10.727 15.651 -29.530 1.00 81.44 274 ASP A O 1
ATOM 2207 N N . CYS A 1 275 ? 8.944 15.808 -28.217 1.00 86.56 275 CYS A N 1
ATOM 2208 C CA . CYS A 1 275 ? 9.277 17.150 -27.729 1.00 86.56 275 CYS A CA 1
ATOM 2209 C C . CYS A 1 275 ? 10.561 17.216 -26.872 1.00 86.56 275 CYS A C 1
ATOM 2211 O O . CYS A 1 275 ? 11.215 18.260 -26.785 1.00 86.56 275 CYS A O 1
ATOM 2213 N N . CYS A 1 276 ? 10.933 16.120 -26.204 1.00 88.19 276 CYS A N 1
ATOM 2214 C CA . CYS A 1 276 ? 12.150 16.019 -25.399 1.00 88.19 276 CYS A CA 1
ATOM 2215 C C . CYS A 1 276 ? 12.583 14.560 -25.201 1.00 88.19 276 CYS A C 1
ATOM 2217 O O . CYS A 1 276 ? 11.775 13.640 -25.316 1.00 88.19 276 CYS A O 1
ATOM 2219 N N . CYS A 1 277 ? 13.850 14.354 -24.822 1.00 87.56 277 CYS A N 1
ATOM 2220 C CA . CYS A 1 277 ? 14.413 13.025 -24.561 1.00 87.56 277 CYS A CA 1
ATOM 2221 C C . CYS A 1 277 ? 13.586 12.242 -23.531 1.00 87.56 277 CYS A C 1
ATOM 2223 O O . CYS A 1 277 ? 13.342 11.052 -23.696 1.00 87.56 277 CYS A O 1
ATOM 2225 N N . TRP A 1 278 ? 13.149 12.924 -22.465 1.00 87.56 278 TRP A N 1
ATOM 2226 C CA . TRP A 1 278 ? 12.328 12.323 -21.422 1.00 87.56 278 TRP A CA 1
ATOM 2227 C C . TRP A 1 278 ? 11.006 11.770 -21.966 1.00 87.56 278 TRP A C 1
ATOM 2229 O O . TRP A 1 278 ? 10.683 10.627 -21.673 1.00 87.56 278 TRP A O 1
ATOM 2239 N N . ARG A 1 279 ? 10.259 12.542 -22.767 1.00 85.62 279 ARG A N 1
ATOM 2240 C CA . ARG A 1 279 ? 8.956 12.115 -23.302 1.00 85.62 279 ARG A CA 1
ATOM 2241 C C . ARG A 1 279 ? 9.103 10.938 -24.264 1.00 85.62 279 ARG A C 1
ATOM 2243 O O . ARG A 1 279 ? 8.339 9.988 -24.149 1.00 85.62 279 ARG A O 1
ATOM 2250 N N . LEU A 1 280 ? 10.126 10.979 -25.114 1.00 86.31 280 LEU A N 1
ATOM 2251 C CA . LEU A 1 280 ? 10.402 9.953 -26.120 1.00 86.31 280 LEU A CA 1
ATOM 2252 C C . LEU A 1 280 ? 10.840 8.611 -25.506 1.00 86.31 280 LEU A C 1
ATOM 2254 O O . LEU A 1 280 ? 10.574 7.560 -26.067 1.00 86.31 280 LEU A O 1
ATOM 2258 N N . LEU A 1 281 ? 11.469 8.620 -24.325 1.00 82.38 281 LEU A N 1
ATOM 2259 C CA . LEU A 1 281 ? 11.804 7.396 -23.578 1.00 82.38 281 LEU A CA 1
ATOM 2260 C C . LEU A 1 281 ? 10.648 6.845 -22.725 1.00 82.38 281 LEU A C 1
ATOM 2262 O O . LEU A 1 281 ? 10.802 5.803 -22.089 1.00 82.38 281 LEU A O 1
ATOM 2266 N N . PHE A 1 282 ? 9.532 7.570 -22.628 1.00 75.56 282 PHE A N 1
ATOM 2267 C CA . PHE A 1 282 ? 8.335 7.145 -21.895 1.00 75.56 282 PHE A CA 1
ATOM 2268 C C . PHE A 1 282 ? 7.261 6.528 -22.800 1.00 75.56 282 PHE A C 1
ATOM 2270 O O . PHE A 1 282 ? 6.281 6.003 -22.272 1.00 75.56 282 PHE A O 1
ATOM 2277 N N . THR A 1 283 ? 7.436 6.613 -24.118 1.00 61.88 283 THR A N 1
ATOM 2278 C CA . THR A 1 283 ? 6.557 6.042 -25.148 1.00 61.88 283 THR A CA 1
ATOM 2279 C C . THR A 1 283 ? 7.065 4.700 -25.626 1.00 61.88 283 THR A C 1
ATOM 2281 O O . THR A 1 283 ? 6.229 3.783 -25.752 1.00 61.88 283 THR A O 1
#

Organism: Sphaerobolus stellatus (strain SS14) (NCBI:txid990650)

Mean predicted aligned error: 16.05 Å

Secondary structure (DSSP, 8-state):
-HHHHHHHHHHHS---HHHHHHHHHSHHHHHTSTTS-----HHHHHHHHHHTTEEEEEPPPP--------TTB-TTS-B-PPPPPP--SS--EEEEEEEE--EEETTTT--EEEEETT---PPPPS-SSSEEE--EEEETTTEE---TT----HHHHHHHHHHHHHHHHTTSEEEEEE----TTTTPPPTT---GGG--SS-BSS--SSTTPPPPPPEE-TTS-EE-SB--TT-SSSTT-B-HHHHHHHHTT---TT---SS-GGG---TT-S-SSHHHHT--

Solvent-accessible surface area (backbone atoms only — not comparable to full-atom values): 17991 Å² total; per-residue (Å²): 107,72,67,59,54,49,56,56,47,50,73,83,47,85,66,56,42,60,55,53,44,52,54,43,61,31,68,77,49,39,65,75,39,75,94,52,87,64,78,68,53,58,70,56,32,46,56,44,39,53,76,70,46,35,43,80,43,72,63,77,79,68,88,79,86,79,83,79,81,58,90,61,38,51,104,84,71,48,78,66,79,79,83,81,78,91,74,95,72,80,95,75,48,76,44,59,33,43,43,56,68,57,72,45,39,77,53,69,87,67,57,62,44,63,41,50,80,85,65,72,91,68,84,70,80,92,70,53,66,64,67,49,76,47,75,54,48,33,26,92,88,70,43,69,66,70,77,79,92,72,90,64,58,73,74,59,38,52,55,52,38,48,54,48,48,44,66,74,44,70,74,68,50,44,78,46,78,44,70,68,90,49,72,76,73,69,57,70,60,84,31,52,90,61,55,91,77,58,55,48,76,69,35,81,81,75,46,95,40,92,91,45,60,70,66,59,69,44,72,49,97,84,72,47,75,39,76,60,46,37,52,82,82,41,94,86,57,45,55,14,35,42,32,50,52,55,50,34,46,75,69,70,70,59,56,94,88,61,69,46,59,57,47,73,92,75,58,70,64,91,92,56,59,76,76,12,46,36,53,48,71,72,109